Protein AF-A0A1H1N0U1-F1 (afdb_monomer_lite)

pLDDT: mean 92.0, std 4.51, range [65.19, 98.0]

Foldseek 3Di:
DDLVLLVVLLVVDDQDDDPLLVLLVVLLVVLVVLVVVLVVVLVVLVVVLVVVLVVLVVVLVVLLVQLVVQLVVQLVVCPPDPCSNVRSCVRSCNVVSVVVSVVVNVVSVVVSQVVNQVVLLVSLLVLLVSLLVSLLVSLQSLCVVVVFPDHLVNPPDPDSLVSSLCSCCPGSVFDCPVLVVLSVVSVVSVVQNCCVVPVVQADDDPVVVVVCVVPVQWDADPVGSHIGRRDPVVSVVVSVSSLVNQLVVVVRVCVSVVNVLVQSLCQSLCCSLPVDKDWPDWDWDDDDQWIKIWTWIAHPRPGIWIKIKTKHFDPAAAEEEAEPDPDPSVVNSRVSCVVVVVSSCVSCVSNVSVPGRIYIYMYID

Sequence (365 aa):
MTLFGTSFYYISNNREINPFEKKIEELLVRLDLYKKQFNLTSNSYLKEWKNEKIELDKNIKDQKVKAEKLYKEVYESVKGEEYAESLALNNSGLEEIDYHEYERKEEIDGKYKDFLDFYAKSILTSLYSLNENKLNEICEVGSDIFGKKIKPHHFNERDYLKSSFTYLELVLEISTHNLDPYFNKLKEIQFLRNKIVHENSKFQDEKIKEIVSQNPSLQLENSTGYLKIIKSKFINDVFDLISDFYEELIWTLDKKQNYKIIKNGLKYWFGVLDREIDIEKLDCEEIKKGKRIDFEINSKKVGSFKGKLTIKKASKATNSIINQREEQAFKNFVEDQKSHFYQLLEAYAIFNLKKENRDFELMIY

Secondary structure (DSSP, 8-state):
--HHHHHHHHHH------HHHHHHHHHHHHHHHHHHHHHHHHHHHHHHHHHHHHHHHHHHHHHHHHHHHHHHHHHHHSTTSTTHHHHHHHHHTHHHHHHHHHHHHHHHHHHHHHHHHHHHHHHHHHHHHHHHHHHHHHHHHHHHHTT-SS-GGG---S-HHHHHHHHHHHTS----TTTHHHHHHHHHHHHHHHHHHHSTTB--SHHHHHHHHH-TTEEE-TTT-BEEE--THHHHHHHHHHHHHHHHHHHHHHHHTTSHHHHHHHHHHHTTT-SSEEEEEEEEEEETTEEEEEEEEEETTT--EEEEEEEEE-SS--EEEEE---SHHHHHHHHHHTTSHHHHHHHTGGG-TT---EEEEEEE-

Structure (mmCIF, N/CA/C/O backbone):
data_AF-A0A1H1N0U1-F1
#
_entry.id   AF-A0A1H1N0U1-F1
#
loop_
_atom_site.group_PDB
_atom_site.id
_atom_site.type_symbol
_atom_site.label_atom_id
_atom_site.label_alt_id
_atom_site.label_comp_id
_atom_site.label_asym_id
_atom_site.label_entity_id
_atom_site.label_seq_id
_atom_site.pdbx_PDB_ins_code
_atom_site.Cartn_x
_atom_site.Cartn_y
_atom_site.Cartn_z
_atom_site.occupancy
_atom_site.B_iso_or_equiv
_atom_site.auth_seq_id
_atom_site.auth_comp_id
_atom_site.auth_asym_id
_atom_site.auth_atom_id
_atom_site.pdbx_PDB_model_num
ATOM 1 N N . MET A 1 1 ? -4.630 -19.262 37.483 1.00 67.62 1 MET A N 1
ATOM 2 C CA . MET A 1 1 ? -4.875 -19.467 36.040 1.00 67.62 1 MET A CA 1
ATOM 3 C C . MET A 1 1 ? -3.715 -20.296 35.529 1.00 67.62 1 MET A C 1
ATOM 5 O O . MET A 1 1 ? -2.622 -20.088 36.035 1.00 67.62 1 MET A O 1
ATOM 9 N N . THR A 1 2 ? -3.951 -21.299 34.688 1.00 77.25 2 THR A N 1
ATOM 10 C CA . THR A 1 2 ? -2.873 -22.129 34.130 1.00 77.25 2 THR A CA 1
ATOM 11 C C . THR A 1 2 ? -2.649 -21.740 32.674 1.00 77.25 2 THR A C 1
ATOM 13 O O . THR A 1 2 ? -3.614 -21.397 31.989 1.00 77.25 2 THR A O 1
ATOM 16 N N . LEU A 1 3 ? -1.417 -21.891 32.181 1.00 76.88 3 LEU A N 1
ATOM 17 C CA . LEU A 1 3 ? -1.063 -21.667 30.775 1.00 76.88 3 LEU A CA 1
ATOM 18 C C . LEU A 1 3 ? -2.018 -22.391 29.805 1.00 76.88 3 LEU A C 1
ATOM 20 O O . LEU A 1 3 ? -2.432 -21.828 28.792 1.00 76.88 3 LEU A O 1
ATOM 24 N N . PHE A 1 4 ? -2.422 -23.621 30.148 1.00 81.94 4 PHE A N 1
ATOM 25 C CA . PHE A 1 4 ? -3.413 -24.395 29.394 1.00 81.94 4 PHE A CA 1
ATOM 26 C C . PHE A 1 4 ? -4.790 -23.719 29.368 1.00 81.94 4 PHE A C 1
ATOM 28 O O . PHE A 1 4 ? -5.413 -23.646 28.314 1.00 81.94 4 PHE A O 1
ATOM 35 N N . GLY A 1 5 ? -5.256 -23.187 30.502 1.00 84.00 5 GLY A N 1
ATOM 36 C CA . GLY A 1 5 ? -6.521 -22.455 30.577 1.00 84.00 5 GLY A CA 1
ATOM 37 C C . GLY A 1 5 ? -6.515 -21.189 29.718 1.00 84.00 5 GLY A C 1
ATOM 38 O O . GLY A 1 5 ? -7.488 -20.931 29.012 1.00 84.00 5 GLY A O 1
ATOM 39 N N . THR A 1 6 ? -5.405 -20.450 29.719 1.00 83.25 6 THR A N 1
ATOM 40 C CA . THR A 1 6 ? -5.216 -19.258 28.877 1.00 83.25 6 THR A CA 1
ATOM 41 C C . THR A 1 6 ? -5.184 -19.618 27.390 1.00 83.25 6 THR A C 1
ATOM 43 O O . THR A 1 6 ? -5.891 -19.006 26.591 1.00 83.25 6 THR A O 1
ATOM 46 N N . SER A 1 7 ? -4.454 -20.677 27.026 1.00 83.62 7 SER A N 1
ATOM 47 C CA . SER A 1 7 ? -4.410 -21.191 25.649 1.00 83.62 7 SER A CA 1
ATOM 48 C C . SER A 1 7 ? -5.801 -21.620 25.169 1.00 83.62 7 SER A C 1
ATOM 50 O O . SER A 1 7 ? -6.258 -21.220 24.100 1.00 83.62 7 SER A O 1
ATOM 52 N N . PHE A 1 8 ? -6.510 -22.405 25.985 1.00 87.06 8 PHE A N 1
ATOM 53 C CA . PHE A 1 8 ? -7.846 -22.900 25.664 1.00 87.06 8 PHE A CA 1
ATOM 54 C C . PHE A 1 8 ? -8.865 -21.765 25.527 1.00 87.06 8 PHE A C 1
ATOM 56 O O . PHE A 1 8 ? -9.738 -21.835 24.662 1.00 87.06 8 PHE A O 1
ATOM 63 N N . TYR A 1 9 ? -8.746 -20.709 26.340 1.00 90.12 9 TYR A N 1
ATOM 64 C CA . TYR A 1 9 ? -9.588 -19.523 26.225 1.00 90.12 9 TYR A CA 1
ATOM 65 C C . TYR A 1 9 ? -9.450 -18.870 24.844 1.00 90.12 9 TYR A C 1
ATOM 67 O O . TYR A 1 9 ? -10.465 -18.704 24.172 1.00 90.12 9 TYR A O 1
ATOM 75 N N . TYR A 1 10 ? -8.231 -18.573 24.387 1.00 87.38 10 TYR A N 1
ATOM 76 C CA . TYR A 1 10 ? -8.025 -17.926 23.085 1.00 87.38 10 TYR A CA 1
ATOM 77 C C . TYR A 1 10 ? -8.350 -18.827 21.887 1.00 87.38 10 TYR A C 1
ATOM 79 O O . TYR A 1 10 ? -8.700 -18.326 20.829 1.00 87.38 10 TYR A O 1
ATOM 87 N N . ILE A 1 11 ? -8.282 -20.153 22.042 1.00 86.06 11 ILE A N 1
ATOM 88 C CA . ILE A 1 11 ? -8.729 -21.095 21.002 1.00 86.06 11 ILE A CA 1
ATOM 89 C C . ILE A 1 11 ? -10.261 -21.156 20.929 1.00 86.06 11 ILE A C 1
ATOM 91 O O . ILE A 1 11 ? -10.835 -21.279 19.850 1.00 86.06 11 ILE A O 1
ATOM 95 N N . SER A 1 12 ? -10.932 -21.109 22.081 1.00 87.81 12 SER A N 1
ATOM 96 C CA . SER A 1 12 ? -12.381 -21.338 22.172 1.00 87.81 12 SER A CA 1
ATOM 97 C C . SER A 1 12 ? -13.216 -20.071 22.008 1.00 87.81 12 SER A C 1
ATOM 99 O O . SER A 1 12 ? -14.436 -20.161 21.883 1.00 87.81 12 SER A O 1
ATOM 101 N N . ASN A 1 13 ? -12.593 -18.895 22.061 1.00 87.31 13 ASN A N 1
ATOM 102 C CA . ASN A 1 13 ? -13.270 -17.609 21.963 1.00 87.31 13 ASN A CA 1
ATOM 103 C C . ASN A 1 13 ? -12.708 -16.835 20.778 1.00 87.31 13 ASN A C 1
ATOM 105 O O . ASN A 1 13 ? -11.504 -16.821 20.560 1.00 87.31 13 ASN A O 1
ATOM 109 N N . ASN A 1 14 ? -13.586 -16.153 20.050 1.00 86.56 14 ASN A N 1
ATOM 110 C CA . ASN A 1 14 ? -13.196 -15.268 18.961 1.00 86.56 14 ASN A CA 1
ATOM 111 C C . ASN A 1 14 ? -13.455 -13.821 19.366 1.00 86.56 14 ASN A C 1
ATOM 113 O O . ASN A 1 14 ? -14.479 -13.511 19.979 1.00 86.56 14 ASN A O 1
ATOM 117 N N . ARG A 1 15 ? -12.539 -12.928 18.986 1.00 90.12 15 ARG A N 1
ATOM 118 C CA . ARG A 1 15 ? -12.745 -11.482 19.088 1.00 90.12 15 ARG A CA 1
ATOM 119 C C . ARG A 1 15 ? -13.949 -11.075 18.234 1.00 90.12 15 ARG A C 1
ATOM 121 O O . ARG A 1 15 ? -14.073 -11.510 17.091 1.00 90.12 15 ARG A O 1
ATOM 128 N N . GLU A 1 16 ? -14.810 -10.211 18.764 1.00 91.88 16 GLU A N 1
ATOM 129 C CA . GLU A 1 16 ? -15.878 -9.591 17.976 1.00 91.88 16 GLU A CA 1
ATOM 130 C C . GLU A 1 16 ? -15.260 -8.636 16.943 1.00 91.88 16 GLU A C 1
ATOM 132 O O . GLU A 1 16 ? -14.723 -7.587 17.302 1.00 91.88 16 GLU A O 1
ATOM 137 N N . ILE A 1 17 ? -15.330 -9.005 15.662 1.00 92.94 17 ILE A N 1
ATOM 138 C CA . ILE A 1 17 ? -14.777 -8.212 14.557 1.00 92.94 17 ILE A CA 1
ATOM 139 C C . ILE A 1 17 ? -15.780 -7.127 14.156 1.00 92.94 17 ILE A C 1
ATOM 141 O O . ILE A 1 17 ? -16.921 -7.422 13.791 1.00 92.94 17 ILE A O 1
ATOM 145 N N . ASN A 1 18 ? -15.354 -5.864 14.186 1.00 95.44 18 ASN A N 1
ATOM 146 C CA . ASN A 1 18 ? -16.167 -4.744 13.723 1.00 95.44 18 ASN A CA 1
ATOM 147 C C . ASN A 1 18 ? -16.319 -4.779 12.185 1.00 95.44 18 ASN A C 1
ATOM 149 O O . ASN A 1 18 ? -15.367 -5.114 11.475 1.00 95.44 18 ASN A O 1
ATOM 153 N N . PRO A 1 19 ? -17.481 -4.394 11.624 1.00 95.88 19 PRO A N 1
ATOM 154 C CA . PRO A 1 19 ? -17.669 -4.385 10.173 1.00 95.88 19 PRO A CA 1
ATOM 155 C C . PRO A 1 19 ? -16.638 -3.548 9.395 1.00 95.88 19 PRO A C 1
ATOM 157 O O . PRO A 1 19 ? -16.281 -3.931 8.280 1.00 95.88 19 PRO A O 1
ATOM 160 N N . PHE A 1 20 ? -16.122 -2.449 9.965 1.00 95.94 20 PHE A N 1
ATOM 161 C CA . PHE A 1 20 ? -15.039 -1.679 9.341 1.00 95.94 20 PHE A CA 1
ATOM 162 C C . PHE A 1 20 ? -13.734 -2.471 9.271 1.00 95.94 20 PHE A C 1
ATOM 164 O O . PHE A 1 20 ? -13.080 -2.468 8.228 1.00 95.94 20 PHE A O 1
ATOM 171 N N . GLU A 1 21 ? -13.383 -3.188 10.344 1.00 94.06 21 GLU A N 1
ATOM 172 C CA . GLU A 1 21 ? -12.185 -4.033 10.377 1.00 94.06 21 GLU A CA 1
ATOM 173 C C . GLU A 1 21 ? -12.239 -5.068 9.267 1.00 94.06 21 GLU A C 1
ATOM 175 O O . GLU A 1 21 ? -11.305 -5.156 8.482 1.00 94.06 21 GLU A O 1
ATOM 180 N N . LYS A 1 22 ? -13.376 -5.756 9.112 1.00 94.25 22 LYS A N 1
ATOM 181 C CA . LYS A 1 22 ? -13.559 -6.742 8.043 1.00 94.25 22 LYS A CA 1
ATOM 182 C C . LYS A 1 22 ? -13.286 -6.149 6.656 1.00 94.25 22 LYS A C 1
ATOM 184 O O . LYS A 1 22 ? -12.626 -6.773 5.828 1.00 94.25 22 LYS A O 1
ATOM 189 N N . LYS A 1 23 ? -13.775 -4.934 6.383 1.00 95.56 23 LYS A N 1
ATOM 190 C CA . LYS A 1 23 ? -13.543 -4.266 5.092 1.00 95.56 23 LYS A CA 1
ATOM 191 C C . LYS A 1 23 ? -12.082 -3.899 4.875 1.00 95.56 23 LYS A C 1
ATOM 193 O O . LYS A 1 23 ? -11.577 -4.080 3.765 1.00 95.56 23 LYS A O 1
ATOM 198 N N . ILE A 1 24 ? -11.402 -3.432 5.912 1.00 94.81 24 ILE A N 1
ATOM 199 C CA . ILE A 1 24 ? -9.979 -3.104 5.834 1.00 94.81 24 ILE A CA 1
ATOM 200 C C . ILE A 1 24 ? -9.132 -4.382 5.741 1.00 94.81 24 ILE A C 1
ATOM 202 O O . ILE A 1 24 ? -8.210 -4.431 4.938 1.00 94.81 24 ILE A O 1
ATOM 206 N N . GLU A 1 25 ? -9.476 -5.464 6.433 1.00 92.81 25 GLU A N 1
ATOM 207 C CA . GLU A 1 25 ? -8.816 -6.769 6.288 1.00 92.81 25 GLU A CA 1
ATOM 208 C C . GLU A 1 25 ? -8.921 -7.304 4.851 1.00 92.81 25 GLU A C 1
ATOM 210 O O . GLU A 1 25 ? -7.913 -7.689 4.254 1.00 92.81 25 GLU A O 1
ATOM 215 N N . GLU A 1 26 ? -10.114 -7.255 4.245 1.00 94.81 26 GLU A N 1
ATOM 216 C CA . GLU A 1 26 ? -10.316 -7.614 2.834 1.00 94.81 26 GLU A CA 1
ATOM 217 C C . GLU A 1 26 ? -9.423 -6.784 1.893 1.00 94.81 26 GLU A C 1
ATOM 219 O O . GLU A 1 26 ? -8.899 -7.302 0.902 1.00 94.81 26 GLU A O 1
ATOM 224 N N . LEU A 1 27 ? -9.251 -5.492 2.188 1.00 95.06 27 LEU A N 1
ATOM 225 C CA . LEU A 1 27 ? -8.357 -4.615 1.438 1.00 95.06 27 LEU A CA 1
ATOM 226 C C . LEU A 1 27 ? -6.900 -5.035 1.583 1.00 95.06 27 LEU A C 1
ATOM 228 O O . LEU A 1 27 ? -6.206 -5.133 0.577 1.00 95.06 27 LEU A O 1
ATOM 232 N N . LEU A 1 28 ? -6.442 -5.284 2.809 1.00 92.25 28 LEU A N 1
ATOM 233 C CA . LEU A 1 28 ? -5.056 -5.653 3.091 1.00 92.25 28 LEU A CA 1
ATOM 234 C C . LEU A 1 28 ? -4.658 -6.935 2.383 1.00 92.25 28 LEU A C 1
ATOM 236 O O . LEU A 1 28 ? -3.576 -6.999 1.808 1.00 92.25 28 LEU A O 1
ATOM 240 N N . VAL A 1 29 ? -5.543 -7.934 2.377 1.00 93.81 29 VAL A N 1
ATOM 241 C CA . VAL A 1 29 ? -5.316 -9.179 1.636 1.00 93.81 29 VAL A CA 1
ATOM 242 C C . VAL A 1 29 ? -5.110 -8.875 0.152 1.00 93.81 29 VAL A C 1
ATOM 244 O O . VAL A 1 29 ? -4.151 -9.353 -0.450 1.00 93.81 29 VAL A O 1
ATOM 247 N N . ARG A 1 30 ? -5.962 -8.034 -0.445 1.00 96.12 30 ARG A N 1
ATOM 248 C CA . ARG A 1 30 ? -5.826 -7.649 -1.858 1.00 96.12 30 ARG A CA 1
ATOM 249 C C . ARG A 1 30 ? -4.562 -6.827 -2.115 1.00 96.12 30 ARG A C 1
ATOM 251 O O . ARG A 1 30 ? -3.872 -7.095 -3.094 1.00 96.12 30 ARG A O 1
ATOM 258 N N . LEU A 1 31 ? -4.233 -5.865 -1.254 1.00 95.31 31 LEU A N 1
ATOM 259 C CA . LEU A 1 31 ? -3.015 -5.058 -1.368 1.00 95.31 31 LEU A CA 1
ATOM 260 C C . LEU A 1 31 ? -1.755 -5.921 -1.264 1.00 95.31 31 LEU A C 1
ATOM 262 O O . LEU A 1 31 ? -0.850 -5.752 -2.075 1.00 95.31 31 LEU A O 1
ATOM 266 N N . ASP A 1 32 ? -1.705 -6.869 -0.327 1.00 94.12 32 ASP A N 1
ATOM 267 C CA . ASP A 1 32 ? -0.587 -7.806 -0.180 1.00 94.12 32 ASP A CA 1
ATOM 268 C C . ASP A 1 32 ? -0.428 -8.690 -1.423 1.00 94.12 32 ASP A C 1
ATOM 270 O O . ASP A 1 32 ? 0.687 -8.860 -1.917 1.00 94.12 32 ASP A O 1
ATOM 274 N N . LEU A 1 33 ? -1.534 -9.187 -1.986 1.00 96.12 33 LEU A N 1
ATOM 275 C CA . LEU A 1 33 ? -1.515 -9.949 -3.237 1.00 96.12 33 LEU A CA 1
ATOM 276 C C . LEU A 1 33 ? -0.966 -9.116 -4.402 1.00 96.12 33 LEU A C 1
ATOM 278 O O . LEU A 1 33 ? -0.038 -9.564 -5.078 1.00 96.12 33 LEU A O 1
ATOM 282 N N . TYR A 1 34 ? -1.469 -7.894 -4.600 1.00 97.19 34 TYR A N 1
ATOM 283 C CA . TYR A 1 34 ? -0.957 -6.992 -5.634 1.00 97.19 34 TYR A CA 1
ATOM 284 C C . TYR A 1 34 ? 0.522 -6.647 -5.407 1.00 97.19 34 TYR A C 1
ATOM 286 O O . TYR A 1 34 ? 1.301 -6.651 -6.360 1.00 97.19 34 TYR A O 1
ATOM 294 N N . LYS A 1 35 ? 0.942 -6.393 -4.160 1.00 96.31 35 LYS A N 1
ATOM 295 C CA . LYS A 1 35 ? 2.335 -6.058 -3.815 1.00 96.31 35 LYS A CA 1
ATOM 296 C C . LYS A 1 35 ? 3.265 -7.238 -4.082 1.00 96.31 35 LYS A C 1
ATOM 298 O O . LYS A 1 35 ? 4.328 -7.064 -4.678 1.00 96.31 35 LYS A O 1
ATOM 303 N N . LYS A 1 36 ? 2.860 -8.455 -3.706 1.00 96.00 36 LYS A N 1
ATOM 304 C CA . LYS A 1 36 ? 3.591 -9.693 -4.017 1.00 96.00 36 LYS A CA 1
ATOM 305 C C . LYS A 1 36 ? 3.695 -9.919 -5.519 1.00 96.00 36 LYS A C 1
ATOM 307 O O . LYS A 1 36 ? 4.797 -10.154 -6.005 1.00 96.00 36 LYS A O 1
ATOM 312 N N . GLN A 1 37 ? 2.588 -9.805 -6.251 1.00 96.69 37 GLN A N 1
ATOM 313 C CA . GLN A 1 37 ? 2.574 -9.960 -7.705 1.00 96.69 37 GLN A CA 1
ATOM 314 C C . GLN A 1 37 ? 3.507 -8.948 -8.381 1.00 96.69 37 GLN A C 1
ATOM 316 O O . GLN A 1 37 ? 4.336 -9.339 -9.204 1.00 96.69 37 GLN A O 1
ATOM 321 N N . PHE A 1 38 ? 3.417 -7.674 -7.992 1.00 97.06 38 PHE A N 1
ATOM 322 C CA . PHE A 1 38 ? 4.259 -6.607 -8.523 1.00 97.06 38 PHE A CA 1
ATOM 323 C C . PHE A 1 38 ? 5.745 -6.880 -8.284 1.00 97.06 38 PHE A C 1
ATOM 325 O O . PHE A 1 38 ? 6.545 -6.800 -9.217 1.00 97.06 38 PHE A O 1
ATOM 332 N N . ASN A 1 39 ? 6.112 -7.254 -7.056 1.00 94.94 39 ASN A N 1
ATOM 333 C CA . ASN A 1 39 ? 7.499 -7.521 -6.691 1.00 94.94 39 ASN A CA 1
ATOM 334 C C . ASN A 1 39 ? 8.052 -8.772 -7.381 1.00 94.94 39 ASN A C 1
ATOM 336 O O . ASN A 1 39 ? 9.160 -8.729 -7.907 1.00 94.94 39 ASN A O 1
ATOM 340 N N . LEU A 1 40 ? 7.296 -9.873 -7.416 1.00 95.75 40 LEU A N 1
ATOM 341 C CA . LEU A 1 40 ? 7.722 -11.106 -8.084 1.00 95.75 40 LEU A CA 1
ATOM 342 C C . LEU A 1 40 ? 7.927 -10.886 -9.583 1.00 95.75 40 LEU A C 1
ATOM 344 O O . LEU A 1 40 ? 8.975 -11.249 -10.113 1.00 95.75 40 LEU A O 1
ATOM 348 N N . THR A 1 41 ? 6.964 -10.236 -10.237 1.00 95.75 41 THR A N 1
ATOM 349 C CA . THR A 1 41 ? 7.040 -9.935 -11.670 1.00 95.75 41 THR A CA 1
ATOM 350 C C . THR A 1 41 ? 8.219 -9.007 -11.947 1.00 95.75 41 THR A C 1
ATOM 352 O O . THR A 1 41 ? 9.095 -9.355 -12.731 1.00 95.75 41 THR A O 1
ATOM 355 N N . SER A 1 42 ? 8.325 -7.883 -11.230 1.00 92.12 42 SER A N 1
ATOM 356 C CA . SER A 1 42 ? 9.434 -6.934 -11.406 1.00 92.12 42 SER A CA 1
ATOM 357 C C . SER A 1 42 ? 10.798 -7.598 -11.196 1.00 92.12 42 SER A C 1
ATOM 359 O O . SER A 1 42 ? 11.716 -7.380 -11.980 1.00 92.12 42 SER A O 1
ATOM 361 N N . ASN A 1 43 ? 10.938 -8.451 -10.178 1.00 92.69 43 ASN A N 1
ATOM 362 C CA . ASN A 1 43 ? 12.186 -9.168 -9.915 1.00 92.69 43 ASN A CA 1
ATOM 363 C C . ASN A 1 43 ? 12.522 -10.188 -11.010 1.00 92.69 43 ASN A C 1
ATOM 365 O O . ASN A 1 43 ? 13.693 -10.316 -11.365 1.00 92.69 43 ASN A O 1
ATOM 369 N N . SER A 1 44 ? 11.520 -10.891 -11.549 1.00 94.19 44 SER A N 1
ATOM 370 C CA . SER A 1 44 ? 11.708 -11.807 -12.681 1.00 94.19 44 SER A CA 1
ATOM 371 C C . SER A 1 44 ? 12.231 -11.054 -13.900 1.00 94.19 44 SER A C 1
ATOM 373 O O . SER A 1 44 ? 13.276 -11.410 -14.437 1.00 94.19 44 SER A O 1
ATOM 375 N N . TYR A 1 45 ? 11.590 -9.938 -14.253 1.00 92.44 45 TYR A N 1
ATOM 376 C CA . TYR A 1 45 ? 12.005 -9.109 -15.384 1.00 92.44 45 TYR A CA 1
ATOM 377 C C . TYR A 1 45 ? 13.391 -8.487 -15.190 1.00 92.44 45 TYR A C 1
ATOM 379 O O . TYR A 1 45 ? 14.196 -8.475 -16.115 1.00 92.44 45 TYR A O 1
ATOM 387 N N . LEU A 1 46 ? 13.729 -8.025 -13.981 1.00 91.38 46 LEU A N 1
ATOM 388 C CA . LEU A 1 46 ? 15.079 -7.531 -13.686 1.00 91.38 46 LEU A CA 1
ATOM 389 C C . LEU A 1 46 ? 16.145 -8.628 -13.811 1.00 91.38 46 LEU A C 1
ATOM 391 O O . LEU A 1 46 ? 17.289 -8.336 -14.162 1.00 91.38 46 LEU A O 1
ATOM 395 N N . LYS A 1 47 ? 15.800 -9.879 -13.490 1.00 95.00 47 LYS A N 1
ATOM 396 C CA . LYS A 1 47 ? 16.697 -11.026 -13.657 1.00 95.00 47 LYS A CA 1
ATOM 397 C C . LYS A 1 47 ? 16.889 -11.356 -15.136 1.00 95.00 47 LYS A C 1
ATOM 399 O O . LYS A 1 47 ? 18.028 -11.534 -15.554 1.00 95.00 47 LYS A O 1
ATOM 404 N N . GLU A 1 48 ? 15.810 -11.392 -15.912 1.00 95.50 48 GLU A N 1
ATOM 405 C CA . GLU A 1 48 ? 15.858 -11.599 -17.365 1.00 95.50 48 GLU A CA 1
ATOM 406 C C . GLU A 1 48 ? 16.676 -10.509 -18.060 1.00 95.50 48 GLU A C 1
ATOM 408 O O . GLU A 1 48 ? 17.590 -10.833 -18.811 1.00 95.50 48 GLU A O 1
ATOM 413 N N . TRP A 1 49 ? 16.473 -9.238 -17.696 1.00 95.50 49 TRP A N 1
ATOM 414 C CA . TRP A 1 49 ? 17.253 -8.117 -18.226 1.00 95.50 49 TRP A CA 1
ATOM 415 C C . TRP A 1 49 ? 18.757 -8.289 -18.010 1.00 95.50 49 TRP A C 1
ATOM 417 O O . TRP A 1 49 ? 19.558 -8.119 -18.930 1.00 95.50 49 TRP A O 1
ATOM 427 N N . LYS A 1 50 ? 19.159 -8.656 -16.787 1.00 95.62 50 LYS A N 1
ATOM 428 C CA . LYS A 1 50 ? 20.569 -8.907 -16.464 1.00 95.62 50 LYS A CA 1
ATOM 429 C C . LYS A 1 50 ? 21.127 -10.088 -17.250 1.00 95.62 50 LYS A C 1
ATOM 431 O O . LYS A 1 50 ? 22.256 -10.006 -17.722 1.00 95.62 50 LYS A O 1
ATOM 436 N N . ASN A 1 51 ? 20.356 -11.162 -17.387 1.00 96.75 51 ASN A N 1
ATOM 437 C CA . ASN A 1 51 ? 20.782 -12.345 -18.125 1.00 96.75 51 ASN A CA 1
ATOM 438 C C . ASN A 1 51 ? 20.956 -12.045 -19.619 1.00 96.75 51 ASN A C 1
ATOM 440 O O . ASN A 1 51 ? 21.999 -12.379 -20.167 1.00 96.75 51 ASN A O 1
ATOM 444 N N . GLU A 1 52 ? 20.001 -11.355 -20.246 1.00 96.56 52 GLU A N 1
ATOM 445 C CA . GLU A 1 52 ? 20.057 -10.989 -21.669 1.00 96.56 52 GLU A CA 1
ATOM 446 C C . GLU A 1 52 ? 21.266 -10.082 -21.960 1.00 96.56 52 GLU A C 1
ATOM 448 O O . GLU A 1 52 ? 21.970 -10.277 -22.948 1.00 96.56 52 GLU A O 1
ATOM 453 N N . LYS A 1 53 ? 21.597 -9.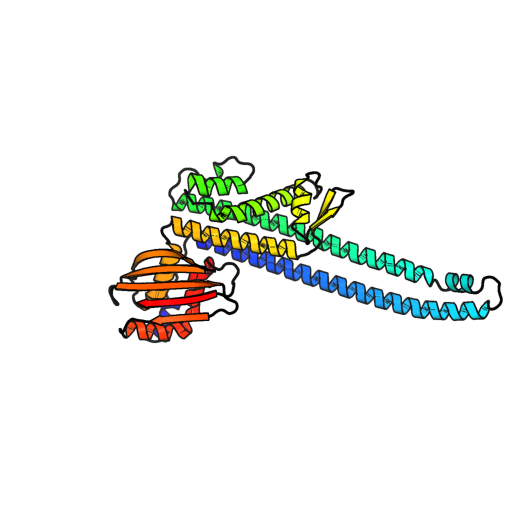161 -21.040 1.00 94.69 53 LYS A N 1
ATOM 454 C CA . LYS A 1 53 ? 22.835 -8.367 -21.113 1.00 94.69 53 LYS A CA 1
ATOM 455 C C . LYS A 1 53 ? 24.101 -9.215 -21.025 1.00 94.69 53 LYS A C 1
ATOM 457 O O . LYS A 1 53 ? 25.007 -9.033 -21.829 1.00 94.69 53 LYS A O 1
ATOM 462 N N . ILE A 1 54 ? 24.164 -10.139 -20.065 1.00 96.31 54 ILE A N 1
ATOM 463 C CA . ILE A 1 54 ? 25.317 -11.037 -19.896 1.00 96.31 54 ILE A CA 1
ATOM 464 C C . ILE A 1 54 ? 25.505 -11.915 -21.140 1.00 96.31 54 ILE A C 1
ATOM 466 O O . ILE A 1 54 ? 26.634 -12.126 -21.584 1.00 96.31 54 ILE A O 1
ATOM 470 N N . GLU A 1 55 ? 24.413 -12.425 -21.710 1.00 96.56 55 GLU A N 1
ATOM 471 C CA . GLU A 1 55 ? 24.442 -13.212 -22.943 1.00 96.56 55 GLU A CA 1
ATOM 472 C C . GLU A 1 55 ? 24.904 -12.375 -24.139 1.00 96.56 55 GLU A C 1
ATOM 474 O O . GLU A 1 55 ? 25.747 -12.842 -24.908 1.00 96.56 55 GLU A O 1
ATOM 479 N N . LEU A 1 56 ? 24.429 -11.131 -24.268 1.00 95.62 56 LEU A N 1
ATOM 480 C CA . LEU A 1 56 ? 24.903 -10.206 -25.296 1.00 95.62 56 LEU A CA 1
ATOM 481 C C . LEU A 1 56 ? 26.403 -9.933 -25.151 1.00 95.62 56 LEU A C 1
ATOM 483 O O . LEU A 1 56 ? 27.136 -10.105 -26.120 1.00 95.62 56 LEU A O 1
ATOM 487 N N . ASP A 1 57 ? 26.873 -9.571 -23.955 1.00 94.94 57 ASP A N 1
ATOM 488 C CA . ASP A 1 57 ? 28.290 -9.282 -23.703 1.00 94.94 57 ASP A CA 1
ATOM 489 C C . ASP A 1 57 ? 29.175 -10.498 -24.025 1.00 94.94 57 ASP A C 1
ATOM 491 O O . ASP A 1 57 ? 30.244 -10.361 -24.624 1.00 94.94 57 ASP A O 1
ATOM 495 N N . LYS A 1 58 ? 28.718 -11.711 -23.680 1.00 95.69 58 LYS A N 1
ATOM 496 C CA . LYS A 1 58 ? 29.409 -12.956 -24.036 1.00 95.69 58 LYS A CA 1
ATOM 497 C C . LYS A 1 58 ? 29.469 -13.150 -25.554 1.00 95.69 58 LYS A C 1
ATOM 499 O O . LYS A 1 58 ? 30.544 -13.420 -26.085 1.00 95.69 58 LYS A O 1
ATOM 504 N N . ASN A 1 59 ? 28.342 -12.985 -26.244 1.00 94.81 59 ASN A N 1
ATOM 505 C CA . ASN A 1 59 ? 28.263 -13.145 -27.695 1.00 94.81 59 ASN A CA 1
ATOM 506 C C . ASN A 1 59 ? 29.143 -12.125 -28.431 1.00 94.81 59 ASN A C 1
ATOM 508 O O . ASN A 1 59 ? 29.871 -12.502 -29.347 1.00 94.81 59 ASN A O 1
ATOM 512 N N . ILE A 1 60 ? 29.123 -10.858 -28.007 1.00 94.12 60 ILE A N 1
ATOM 513 C CA . ILE A 1 60 ? 29.963 -9.797 -28.576 1.00 94.12 60 ILE A CA 1
ATOM 514 C C . ILE A 1 60 ? 31.441 -10.100 -28.345 1.00 94.12 60 ILE A C 1
ATOM 516 O O . ILE A 1 60 ? 32.236 -10.001 -29.275 1.00 94.12 60 ILE A O 1
ATOM 520 N N . LYS A 1 61 ? 31.823 -10.540 -27.141 1.00 95.06 61 LYS A N 1
ATOM 521 C CA . LYS A 1 61 ? 33.206 -10.939 -26.856 1.00 95.06 61 LYS A CA 1
ATOM 522 C C . LYS A 1 61 ? 33.671 -12.073 -27.774 1.00 95.06 61 LYS A C 1
ATOM 524 O O . LYS A 1 61 ? 34.758 -11.987 -28.342 1.00 95.06 61 LYS A O 1
ATOM 529 N N . ASP A 1 62 ? 32.853 -13.109 -27.948 1.00 94.75 62 ASP A N 1
ATOM 530 C CA . ASP A 1 62 ? 33.175 -14.239 -28.826 1.00 94.75 62 ASP A CA 1
ATOM 531 C C . ASP A 1 62 ? 33.276 -13.809 -30.304 1.00 94.75 62 ASP A C 1
ATOM 533 O O . ASP A 1 62 ? 34.119 -14.324 -31.044 1.00 94.75 62 ASP A O 1
ATOM 537 N N . GLN A 1 63 ? 32.451 -12.850 -30.741 1.00 94.00 63 GLN A N 1
ATOM 538 C CA . GLN A 1 63 ? 32.526 -12.251 -32.078 1.00 94.00 63 GLN A CA 1
ATOM 539 C C . GLN A 1 63 ? 33.793 -11.409 -32.260 1.00 94.00 63 GLN A C 1
ATOM 541 O O . GLN A 1 63 ? 34.499 -11.610 -33.247 1.00 94.00 63 GLN A O 1
ATOM 546 N N . LYS A 1 64 ? 34.135 -10.549 -31.292 1.00 94.25 64 LYS A N 1
ATOM 547 C CA . LYS A 1 64 ? 35.355 -9.725 -31.314 1.00 94.25 64 LYS A CA 1
ATOM 548 C C . LYS A 1 64 ? 36.611 -10.580 -31.419 1.00 94.25 64 LYS A C 1
ATOM 550 O O . LYS A 1 64 ? 37.439 -10.320 -32.279 1.00 94.25 64 LYS A O 1
ATOM 555 N N . VAL A 1 65 ? 36.716 -11.668 -30.652 1.00 95.31 65 VAL A N 1
ATOM 556 C CA . VAL A 1 65 ? 37.866 -12.592 -30.742 1.00 95.31 65 VAL A CA 1
ATOM 557 C C . VAL A 1 65 ? 38.020 -13.182 -32.151 1.00 95.31 65 VAL A C 1
ATOM 559 O O . VAL A 1 65 ? 39.137 -13.306 -32.657 1.00 95.31 65 VAL A O 1
ATOM 562 N N . LYS A 1 66 ? 36.912 -13.552 -32.808 1.00 94.56 66 LYS A N 1
ATOM 563 C CA . LYS A 1 66 ? 36.940 -14.070 -34.187 1.00 94.56 66 LYS A CA 1
ATOM 564 C C . LYS A 1 66 ? 37.312 -12.980 -35.194 1.00 94.56 66 LYS A C 1
ATOM 566 O O . LYS A 1 66 ? 38.137 -13.235 -36.068 1.00 94.56 66 LYS A O 1
ATOM 571 N N . ALA A 1 67 ? 36.740 -11.788 -35.048 1.00 94.00 67 ALA A N 1
ATOM 572 C CA . ALA A 1 67 ? 36.994 -10.647 -35.919 1.00 94.00 67 ALA A CA 1
ATOM 573 C C . ALA A 1 67 ? 38.440 -10.141 -35.794 1.00 94.00 67 ALA A C 1
ATOM 575 O O . ALA A 1 67 ? 39.099 -9.935 -36.803 1.00 94.00 67 ALA A O 1
ATOM 576 N N . GLU A 1 68 ? 38.997 -10.061 -34.584 1.00 94.62 68 GLU A N 1
ATOM 577 C CA . GLU A 1 68 ? 40.408 -9.723 -34.342 1.00 94.62 68 GLU A CA 1
ATOM 578 C C . GLU A 1 68 ? 41.374 -10.725 -34.978 1.00 94.62 68 GLU A C 1
ATOM 580 O O . GLU A 1 68 ? 42.442 -10.347 -35.466 1.00 94.62 68 GLU A O 1
ATOM 585 N N . LYS A 1 69 ? 41.023 -12.016 -34.967 1.00 95.06 69 LYS A N 1
ATOM 586 C CA . LYS A 1 69 ? 41.818 -13.036 -35.653 1.00 95.06 69 LYS A CA 1
ATOM 587 C C . LYS A 1 69 ? 41.810 -12.794 -37.165 1.00 95.06 69 LYS A C 1
ATOM 589 O O . LYS A 1 69 ? 42.881 -12.748 -37.764 1.00 95.06 69 LYS A O 1
ATOM 594 N N . LEU A 1 70 ? 40.630 -12.583 -37.748 1.00 93.81 70 LEU A N 1
ATOM 595 C CA . LEU A 1 70 ? 40.474 -12.299 -39.176 1.00 93.81 70 LEU A CA 1
ATOM 596 C C . LEU A 1 70 ? 41.164 -10.987 -39.578 1.00 93.81 70 LEU A C 1
ATOM 598 O O . LEU A 1 70 ? 41.840 -10.938 -40.598 1.00 93.81 70 LEU A O 1
ATOM 602 N N . TYR A 1 71 ? 41.072 -9.953 -38.742 1.00 95.12 71 TYR A N 1
ATOM 603 C CA . TYR A 1 71 ? 41.771 -8.682 -38.920 1.00 95.12 71 TYR A CA 1
ATOM 604 C C . TYR A 1 71 ? 43.274 -8.892 -39.076 1.00 95.12 71 TYR A C 1
ATOM 606 O O . TYR A 1 71 ? 43.868 -8.405 -40.031 1.00 95.12 71 TYR A O 1
ATOM 614 N N . LYS A 1 72 ? 43.889 -9.655 -38.163 1.00 94.81 72 LYS A N 1
ATOM 615 C CA . LYS A 1 72 ? 45.329 -9.950 -38.214 1.00 94.81 72 LYS A CA 1
ATOM 616 C C . LYS A 1 72 ? 45.705 -10.733 -39.470 1.00 94.81 72 LYS A C 1
ATOM 618 O O . LYS A 1 72 ? 46.724 -10.429 -40.078 1.00 94.81 72 LYS A O 1
ATOM 623 N N . GLU A 1 73 ? 44.892 -11.718 -39.853 1.00 94.00 73 GLU A N 1
ATOM 624 C CA . GLU A 1 73 ? 45.106 -12.515 -41.069 1.00 94.00 73 GLU A CA 1
ATOM 625 C C . GLU A 1 73 ? 45.053 -11.644 -42.334 1.00 94.00 73 GLU A C 1
ATOM 627 O O . GLU A 1 73 ? 45.959 -11.713 -43.164 1.00 94.00 73 GLU A O 1
ATOM 632 N N . VAL A 1 74 ? 44.040 -10.780 -42.453 1.00 91.88 74 VAL A N 1
ATOM 633 C CA . VAL A 1 74 ? 43.885 -9.865 -43.593 1.00 91.88 74 VAL A CA 1
ATOM 634 C C . VAL A 1 74 ? 45.003 -8.827 -43.597 1.00 91.88 74 VAL A C 1
ATOM 636 O O . VAL A 1 74 ? 45.663 -8.661 -44.618 1.00 91.88 74 VAL A O 1
ATOM 639 N N . TYR A 1 75 ? 45.275 -8.180 -42.462 1.00 93.75 75 TYR A N 1
ATOM 640 C CA . TYR A 1 75 ? 46.292 -7.134 -42.34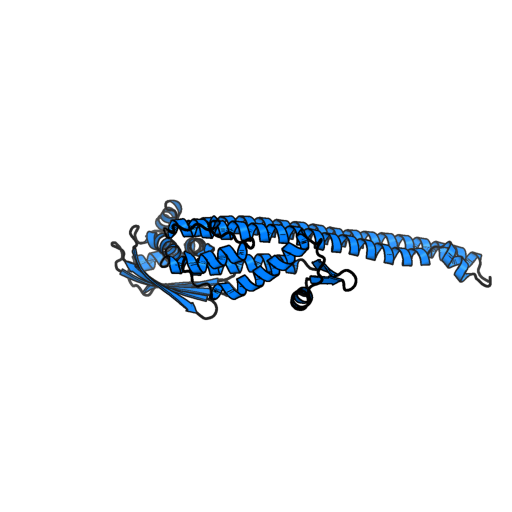6 1.00 93.75 75 TYR A CA 1
ATOM 641 C C . TYR A 1 75 ? 47.681 -7.619 -42.764 1.00 93.75 75 TYR A C 1
ATOM 643 O O . TYR A 1 75 ? 48.360 -6.941 -43.529 1.00 93.75 75 TYR A O 1
ATOM 651 N N . GLU A 1 76 ? 48.100 -8.807 -42.315 1.00 94.38 76 GLU A N 1
ATOM 652 C CA . GLU A 1 76 ? 49.392 -9.371 -42.721 1.00 94.38 76 GLU A CA 1
ATOM 653 C C . GLU A 1 76 ? 49.443 -9.700 -44.224 1.00 94.38 76 GLU A C 1
ATOM 655 O O . GLU A 1 76 ? 50.518 -9.633 -44.816 1.00 94.38 76 GLU A O 1
ATOM 660 N N . SER A 1 77 ? 48.304 -9.999 -44.861 1.00 90.56 77 SER A N 1
ATOM 661 C CA . SER A 1 77 ? 48.239 -10.287 -46.302 1.00 90.56 77 SER A CA 1
ATOM 662 C C . SER A 1 77 ? 48.332 -9.047 -47.202 1.00 90.56 77 SER A C 1
ATOM 664 O O . SER A 1 77 ? 48.838 -9.158 -48.315 1.00 90.56 77 SER A O 1
ATOM 666 N N . VAL A 1 78 ? 47.903 -7.875 -46.716 1.00 91.19 78 VAL A N 1
ATOM 667 C CA . VAL A 1 78 ? 47.933 -6.587 -47.449 1.00 91.19 78 VAL A CA 1
ATOM 668 C C . VAL A 1 78 ? 48.987 -5.618 -46.896 1.00 91.19 78 VAL A C 1
ATOM 670 O O . VAL A 1 78 ? 48.985 -4.416 -47.168 1.00 91.19 78 VAL A O 1
ATOM 673 N N . LYS A 1 79 ? 49.901 -6.130 -46.070 1.00 86.62 79 LYS A N 1
ATOM 674 C CA . LYS A 1 79 ? 50.901 -5.343 -45.348 1.00 86.62 79 LYS A CA 1
ATOM 675 C C . LYS A 1 79 ? 51.854 -4.644 -46.318 1.00 86.62 79 LYS A C 1
ATOM 677 O O . LYS A 1 79 ? 52.654 -5.291 -46.988 1.00 86.62 79 LYS A O 1
ATOM 682 N N . GLY A 1 80 ? 51.795 -3.313 -46.348 1.00 83.81 80 GLY A N 1
ATOM 683 C CA . GLY A 1 80 ? 52.575 -2.465 -47.258 1.00 83.81 80 GLY A CA 1
ATOM 684 C C . GLY A 1 80 ? 51.734 -1.719 -48.296 1.00 83.81 80 GLY A C 1
ATOM 685 O O . GLY A 1 80 ? 52.270 -0.857 -48.988 1.00 83.81 80 GLY A O 1
ATOM 686 N N . GLU A 1 81 ? 50.433 -2.004 -48.383 1.00 87.56 81 GLU A N 1
ATOM 687 C CA . GLU A 1 81 ? 49.486 -1.199 -49.158 1.00 87.56 81 GLU A CA 1
ATOM 688 C C . GLU A 1 81 ? 49.122 0.107 -48.430 1.00 87.56 81 GLU A C 1
ATOM 690 O O . GLU A 1 81 ? 49.077 0.157 -47.200 1.00 87.56 81 GLU A O 1
ATOM 695 N N . GLU A 1 82 ? 48.811 1.160 -49.197 1.00 85.12 82 GLU A N 1
ATOM 696 C CA . GLU A 1 82 ? 48.477 2.510 -48.698 1.00 85.12 82 GLU A CA 1
ATOM 697 C C . GLU A 1 82 ? 47.255 2.525 -47.751 1.00 85.12 82 GLU A C 1
ATOM 699 O O . GLU A 1 82 ? 47.131 3.424 -46.922 1.00 85.12 82 GLU A O 1
ATOM 704 N N . TYR A 1 83 ? 46.398 1.494 -47.808 1.00 89.56 83 TYR A N 1
ATOM 705 C CA . TYR A 1 83 ? 45.158 1.376 -47.024 1.00 89.56 83 TYR A CA 1
ATOM 706 C C . TYR A 1 83 ? 45.013 0.039 -46.273 1.00 89.56 83 TYR A C 1
ATOM 708 O O . TYR A 1 83 ? 43.895 -0.406 -46.002 1.00 89.56 83 TYR A O 1
ATOM 716 N N . ALA A 1 84 ? 46.128 -0.612 -45.924 1.00 86.19 84 ALA A N 1
ATOM 717 C CA . ALA A 1 84 ? 46.142 -1.936 -45.293 1.00 86.19 84 ALA A CA 1
ATOM 718 C C . ALA A 1 84 ? 45.269 -2.038 -44.020 1.00 86.19 84 ALA A C 1
ATOM 720 O O . ALA A 1 84 ? 44.534 -3.011 -43.844 1.00 86.19 84 ALA A O 1
ATOM 721 N N . GLU A 1 85 ? 45.310 -1.025 -43.146 1.00 87.56 85 GLU A N 1
ATOM 722 C CA . GLU A 1 85 ? 44.513 -0.983 -41.907 1.00 87.56 85 GLU A CA 1
ATOM 723 C C . GLU A 1 85 ? 43.010 -0.873 -42.189 1.00 87.56 85 GLU A C 1
ATOM 725 O O . GLU A 1 85 ? 42.220 -1.650 -41.654 1.00 87.56 85 GLU A O 1
ATOM 730 N N . SER A 1 86 ? 42.603 0.044 -43.073 1.00 88.69 86 SER A N 1
ATOM 731 C CA . SER A 1 86 ? 41.193 0.236 -43.434 1.00 88.69 86 SER A CA 1
ATOM 732 C C . SER A 1 86 ? 40.606 -0.991 -44.132 1.00 88.69 86 SER A C 1
ATOM 734 O O . SER A 1 86 ? 39.469 -1.374 -43.856 1.00 88.69 86 SER A O 1
ATOM 736 N N . LEU A 1 87 ? 41.386 -1.646 -44.999 1.00 87.81 87 LEU A N 1
ATOM 737 C CA . LEU A 1 87 ? 40.987 -2.900 -45.638 1.00 87.81 87 LEU A CA 1
ATOM 738 C C . LEU A 1 87 ? 40.801 -4.015 -44.605 1.00 87.81 87 LEU A C 1
ATOM 740 O O . LEU A 1 87 ? 39.798 -4.726 -44.655 1.00 87.81 87 LEU A O 1
ATOM 744 N N . ALA A 1 88 ? 41.720 -4.153 -43.648 1.00 88.44 88 ALA A N 1
ATOM 745 C CA . ALA A 1 88 ? 41.615 -5.157 -42.596 1.00 88.44 88 ALA A CA 1
ATOM 746 C C . ALA A 1 88 ? 40.432 -4.896 -41.644 1.00 88.44 88 ALA A C 1
ATOM 748 O O . ALA A 1 88 ? 39.716 -5.836 -41.290 1.00 88.44 88 ALA A O 1
ATOM 749 N N . LEU A 1 89 ? 40.173 -3.638 -41.266 1.00 89.81 89 LEU A N 1
ATOM 750 C CA . LEU A 1 89 ? 39.018 -3.260 -40.438 1.00 89.81 89 LEU A CA 1
ATOM 751 C C . LEU A 1 89 ? 37.695 -3.593 -41.131 1.00 89.81 89 LEU A C 1
ATOM 753 O O . LEU A 1 89 ? 36.848 -4.255 -40.535 1.00 89.81 89 LEU A O 1
ATOM 757 N N . ASN A 1 90 ? 37.557 -3.218 -42.404 1.00 89.75 90 ASN A N 1
ATOM 758 C CA . ASN A 1 90 ? 36.352 -3.488 -43.183 1.00 89.75 90 ASN A CA 1
ATOM 759 C C . ASN A 1 90 ? 36.123 -5.001 -43.360 1.00 89.75 90 ASN A C 1
ATOM 761 O O . ASN A 1 90 ? 35.059 -5.511 -43.026 1.00 89.75 90 ASN A O 1
ATOM 765 N N . ASN A 1 91 ? 37.153 -5.751 -43.773 1.00 88.88 91 ASN A N 1
ATOM 766 C CA . ASN A 1 91 ? 37.032 -7.200 -43.990 1.00 88.88 91 ASN A CA 1
ATOM 767 C C . ASN A 1 91 ? 36.779 -7.994 -42.701 1.00 88.88 91 ASN A C 1
ATOM 769 O O . ASN A 1 91 ? 36.159 -9.055 -42.741 1.00 88.88 91 ASN A O 1
ATOM 773 N N . SER A 1 92 ? 37.284 -7.519 -41.562 1.00 90.12 92 SER A N 1
ATOM 774 C CA . SER A 1 92 ? 37.066 -8.183 -40.274 1.00 90.12 92 SER A CA 1
ATOM 775 C C . SER A 1 92 ? 35.702 -7.887 -39.652 1.00 90.12 92 SER A C 1
ATOM 777 O O . SER A 1 92 ? 35.280 -8.638 -38.771 1.00 90.12 92 SER A O 1
ATOM 779 N N . GLY A 1 93 ? 35.024 -6.815 -40.080 1.00 90.19 93 GLY A N 1
ATOM 780 C CA . GLY A 1 93 ? 33.759 -6.361 -39.496 1.00 90.19 93 GLY A CA 1
ATOM 781 C C . GLY A 1 93 ? 33.891 -5.854 -38.054 1.00 90.19 93 GLY A C 1
ATOM 782 O O . GLY A 1 93 ? 32.899 -5.797 -37.332 1.00 90.19 93 GLY A O 1
ATOM 783 N N . LEU A 1 94 ? 35.105 -5.515 -37.600 1.00 87.56 94 LEU A N 1
ATOM 784 C CA . LEU A 1 94 ? 35.361 -5.076 -36.220 1.00 87.56 94 LEU A CA 1
ATOM 785 C C . LEU A 1 94 ? 34.541 -3.833 -35.841 1.00 87.56 94 LEU A C 1
ATOM 787 O O . LEU A 1 94 ? 33.925 -3.815 -34.777 1.00 87.56 94 LEU A O 1
ATOM 791 N N . GLU A 1 95 ? 34.483 -2.834 -36.727 1.00 84.75 95 GLU A N 1
ATOM 792 C CA . GLU A 1 95 ? 33.707 -1.603 -36.508 1.00 84.75 95 GLU A CA 1
ATOM 793 C C . GLU A 1 95 ? 32.193 -1.868 -36.455 1.00 84.75 95 GLU A C 1
ATOM 795 O O . GLU A 1 95 ? 31.484 -1.287 -35.631 1.00 84.75 95 GLU A O 1
ATOM 800 N N . GLU A 1 96 ? 31.692 -2.790 -37.284 1.00 88.94 96 GLU A N 1
ATOM 801 C CA . GLU A 1 96 ? 30.274 -3.167 -37.293 1.00 88.94 96 GLU A CA 1
ATOM 802 C C . GLU A 1 96 ? 29.863 -3.832 -35.975 1.00 88.94 96 GLU A C 1
ATOM 804 O O . GLU A 1 96 ? 28.765 -3.594 -35.472 1.00 88.94 96 GLU A O 1
ATOM 809 N N . ILE A 1 97 ? 30.749 -4.634 -35.372 1.00 90.31 97 ILE A N 1
ATOM 810 C CA . ILE A 1 97 ? 30.481 -5.288 -34.084 1.00 90.31 97 ILE A CA 1
ATOM 811 C C . ILE A 1 97 ? 30.318 -4.253 -32.966 1.00 90.31 97 ILE A C 1
ATOM 813 O O . ILE A 1 97 ? 29.404 -4.396 -32.154 1.00 90.31 97 ILE A O 1
ATOM 817 N N . ASP A 1 98 ? 31.162 -3.218 -32.918 1.00 84.69 98 ASP A N 1
ATOM 818 C CA . ASP A 1 98 ? 31.060 -2.152 -31.911 1.00 84.69 98 ASP A CA 1
ATOM 819 C C . ASP A 1 98 ? 29.766 -1.343 -32.071 1.00 84.69 98 ASP A C 1
ATOM 821 O O . ASP A 1 98 ? 29.067 -1.072 -31.089 1.00 84.69 98 ASP A O 1
ATOM 825 N N . TYR A 1 99 ? 29.409 -1.005 -33.312 1.00 88.19 99 TYR A N 1
ATOM 826 C CA . TYR A 1 99 ? 28.160 -0.310 -33.612 1.00 88.19 99 TYR A CA 1
ATOM 827 C C . TYR A 1 99 ? 26.932 -1.146 -33.208 1.00 88.19 99 TYR A C 1
ATOM 829 O O . TYR A 1 99 ? 26.057 -0.672 -32.477 1.00 88.19 99 TYR A O 1
ATOM 837 N N . HIS A 1 100 ? 26.898 -2.424 -33.596 1.00 90.00 100 HIS A N 1
ATOM 838 C CA . HIS A 1 100 ? 25.808 -3.334 -33.243 1.00 90.00 100 HIS A CA 1
ATOM 839 C C . HIS A 1 100 ? 25.755 -3.672 -31.748 1.00 90.00 100 HIS A C 1
ATOM 841 O O . HIS A 1 100 ? 24.671 -3.943 -31.228 1.00 90.00 100 HIS A O 1
ATOM 847 N N . GLU A 1 101 ? 26.888 -3.668 -31.038 1.00 91.75 101 GLU A N 1
ATOM 848 C CA . GLU A 1 101 ? 26.915 -3.803 -29.578 1.00 91.75 101 GLU A CA 1
ATOM 849 C C . GLU A 1 101 ? 26.114 -2.672 -28.927 1.00 91.75 101 GLU A C 1
ATOM 851 O O . GLU A 1 101 ? 25.247 -2.937 -28.090 1.00 91.75 101 GLU A O 1
ATOM 856 N N . TYR A 1 102 ? 26.389 -1.426 -29.323 1.00 90.12 102 TYR A N 1
ATOM 857 C CA . TYR A 1 102 ? 25.698 -0.256 -28.791 1.00 90.12 102 TYR A CA 1
ATOM 858 C C . TYR A 1 102 ? 24.193 -0.301 -29.088 1.00 90.12 102 TYR A C 1
ATOM 860 O O . TYR A 1 102 ? 23.390 -0.201 -28.158 1.00 90.12 102 TYR A O 1
ATOM 868 N N . GLU A 1 103 ? 23.806 -0.534 -30.348 1.00 92.56 103 GLU A N 1
ATOM 869 C CA . GLU A 1 103 ? 22.391 -0.613 -30.742 1.00 92.56 103 GLU A CA 1
ATOM 870 C C . GLU A 1 103 ? 21.630 -1.690 -29.963 1.00 92.56 103 GLU A C 1
ATOM 872 O O . GLU A 1 103 ? 20.553 -1.428 -29.427 1.00 92.56 103 GLU A O 1
ATOM 877 N N . ARG A 1 104 ? 22.201 -2.894 -29.835 1.00 93.25 104 ARG A N 1
ATOM 878 C CA . ARG A 1 104 ? 21.551 -3.999 -29.115 1.00 93.25 104 ARG A CA 1
ATOM 879 C C . ARG A 1 104 ? 21.431 -3.728 -27.620 1.00 93.25 104 ARG A C 1
ATOM 881 O O . ARG A 1 104 ? 20.443 -4.126 -27.007 1.00 93.25 104 ARG A O 1
ATOM 888 N N . LYS A 1 105 ? 22.418 -3.060 -27.011 1.00 93.31 105 LYS A N 1
ATOM 889 C CA . LYS A 1 105 ? 22.339 -2.655 -25.597 1.00 93.31 105 LYS A CA 1
ATOM 890 C C . LYS A 1 105 ? 21.212 -1.653 -25.371 1.00 93.31 105 LYS A C 1
ATOM 892 O O . LYS A 1 105 ? 20.455 -1.816 -24.414 1.00 93.31 105 LYS A O 1
ATOM 897 N N . GLU A 1 106 ? 21.081 -0.665 -26.252 1.00 93.44 106 GLU A N 1
ATOM 898 C CA . GLU A 1 106 ? 19.981 0.303 -26.211 1.00 93.44 106 GLU A CA 1
ATOM 899 C C . GLU A 1 106 ? 18.620 -0.368 -26.450 1.00 93.44 106 GLU A C 1
ATOM 901 O O . GLU A 1 106 ? 17.672 -0.085 -25.718 1.00 93.44 106 GLU A O 1
ATOM 906 N N . GLU A 1 107 ? 18.519 -1.313 -27.392 1.00 93.75 107 GLU A N 1
ATOM 907 C CA . GLU A 1 107 ? 17.286 -2.067 -27.661 1.00 93.75 107 GLU A CA 1
ATOM 908 C C . GLU A 1 107 ? 16.832 -2.879 -26.438 1.00 93.75 107 GLU A C 1
ATOM 910 O O . GLU A 1 107 ? 15.675 -2.784 -26.014 1.00 93.75 107 GLU A O 1
ATOM 915 N N . ILE A 1 108 ? 17.756 -3.631 -25.825 1.00 93.75 108 ILE A N 1
ATOM 916 C CA . ILE A 1 108 ? 17.495 -4.375 -24.588 1.00 93.75 108 ILE A CA 1
ATOM 917 C C . ILE A 1 108 ? 17.027 -3.404 -23.496 1.00 93.75 108 ILE A C 1
ATOM 919 O O . ILE A 1 108 ? 16.004 -3.637 -22.851 1.00 93.75 108 ILE A O 1
ATOM 923 N N . ASP A 1 109 ? 17.731 -2.292 -23.290 1.00 93.31 109 ASP A N 1
ATOM 924 C CA . ASP A 1 109 ? 17.374 -1.332 -22.244 1.00 93.31 109 ASP A CA 1
ATOM 925 C C . ASP A 1 109 ? 16.021 -0.670 -22.481 1.00 93.31 109 ASP A C 1
ATOM 927 O O . ASP A 1 109 ? 15.257 -0.512 -21.525 1.00 93.31 109 ASP A O 1
ATOM 931 N N . GLY A 1 110 ? 15.703 -0.321 -23.727 1.00 92.12 110 GLY A N 1
ATOM 932 C CA . GLY A 1 110 ? 14.399 0.197 -24.126 1.00 92.12 110 GLY A CA 1
ATOM 933 C C . GLY A 1 110 ? 13.283 -0.789 -23.793 1.00 92.12 110 GLY A C 1
ATOM 934 O O . GLY A 1 110 ? 12.379 -0.455 -23.028 1.00 92.12 110 GLY A O 1
ATOM 935 N N . LYS A 1 111 ? 13.411 -2.039 -24.254 1.00 93.56 111 LYS A N 1
ATOM 936 C CA . LYS A 1 111 ? 12.445 -3.126 -24.015 1.00 93.56 111 LYS A CA 1
ATOM 937 C C . LYS A 1 111 ? 12.096 -3.291 -22.532 1.00 93.56 111 LYS A C 1
ATOM 939 O O . LYS A 1 111 ? 10.918 -3.333 -22.175 1.00 93.56 111 LYS A O 1
ATOM 944 N N . TYR A 1 112 ? 13.094 -3.380 -21.649 1.00 92.69 112 TYR A N 1
ATOM 945 C CA . TYR A 1 112 ? 12.843 -3.604 -20.217 1.00 92.69 112 TYR A CA 1
ATOM 946 C C . TYR A 1 112 ? 12.357 -2.350 -19.479 1.00 92.69 112 TYR A C 1
ATOM 948 O O . TYR A 1 112 ? 11.549 -2.468 -18.551 1.00 92.69 112 TYR A O 1
ATOM 956 N N . LYS A 1 113 ? 12.801 -1.152 -19.881 1.00 92.12 113 LYS A N 1
ATOM 957 C CA . LYS A 1 113 ? 12.277 0.112 -19.337 1.00 92.12 113 LYS A CA 1
ATOM 958 C C . LYS A 1 113 ? 10.809 0.308 -19.713 1.00 92.12 113 LYS A C 1
ATOM 960 O O . LYS A 1 113 ? 10.010 0.646 -18.841 1.00 92.12 113 LYS A O 1
ATOM 965 N N . ASP A 1 114 ? 10.451 0.044 -20.966 1.00 93.56 114 ASP A N 1
ATOM 966 C CA . ASP A 1 114 ? 9.074 0.158 -21.448 1.00 93.56 114 ASP A CA 1
ATOM 967 C C . ASP A 1 114 ? 8.169 -0.889 -20.793 1.00 93.56 114 ASP A C 1
ATOM 969 O O . ASP A 1 114 ? 7.058 -0.567 -20.368 1.00 93.56 114 ASP A O 1
ATOM 973 N N . PHE A 1 115 ? 8.660 -2.121 -20.601 1.00 94.75 115 PHE A N 1
ATOM 974 C CA . PHE A 1 115 ? 7.936 -3.122 -19.817 1.00 94.75 115 PHE A CA 1
ATOM 975 C C . PHE A 1 115 ? 7.615 -2.615 -18.403 1.00 94.75 115 PHE A C 1
ATOM 977 O O . PHE A 1 115 ? 6.461 -2.692 -17.971 1.00 94.75 115 PHE A O 1
ATOM 984 N N . LEU A 1 116 ? 8.616 -2.094 -17.680 1.00 94.69 116 LEU A N 1
ATOM 985 C CA . LEU A 1 116 ? 8.418 -1.576 -16.326 1.00 94.69 116 LEU A CA 1
ATOM 986 C C . LEU A 1 116 ? 7.382 -0.448 -16.313 1.00 94.69 116 LEU A C 1
ATOM 988 O O . LEU A 1 116 ? 6.507 -0.454 -15.449 1.00 94.69 116 LEU A O 1
ATOM 992 N N . ASP A 1 117 ? 7.464 0.482 -17.264 1.00 96.12 117 ASP A N 1
ATOM 993 C CA . ASP A 1 117 ? 6.521 1.592 -17.396 1.00 96.12 117 ASP A CA 1
ATOM 994 C C . ASP A 1 117 ? 5.080 1.093 -17.580 1.00 96.12 117 ASP A C 1
ATOM 996 O O . ASP A 1 117 ? 4.190 1.435 -16.793 1.00 96.12 117 ASP A O 1
ATOM 1000 N N . PHE A 1 118 ? 4.843 0.228 -18.571 1.00 95.50 118 PHE A N 1
ATOM 1001 C CA . PHE A 1 118 ? 3.509 -0.306 -18.849 1.00 95.50 118 PHE A CA 1
ATOM 1002 C C . PHE A 1 118 ? 2.962 -1.132 -17.687 1.00 95.50 118 PHE A C 1
ATOM 1004 O O . PHE A 1 118 ? 1.806 -0.960 -17.283 1.00 95.50 118 PHE A O 1
ATOM 1011 N N . TYR A 1 119 ? 3.793 -1.999 -17.109 1.00 96.50 119 TYR A N 1
ATOM 1012 C CA . TYR A 1 119 ? 3.379 -2.834 -15.993 1.00 96.50 119 TYR A CA 1
ATOM 1013 C C . TYR A 1 119 ? 3.057 -1.992 -14.752 1.00 96.50 119 TYR A C 1
ATOM 1015 O O . TYR A 1 119 ? 1.999 -2.165 -14.143 1.00 96.50 119 TYR A O 1
ATOM 1023 N N . ALA A 1 120 ? 3.906 -1.018 -14.414 1.00 97.00 120 ALA A N 1
ATOM 1024 C CA . ALA A 1 120 ? 3.675 -0.106 -13.300 1.00 97.00 120 ALA A CA 1
ATOM 1025 C C . ALA A 1 120 ? 2.383 0.705 -13.480 1.00 97.00 120 ALA A C 1
ATOM 1027 O O . ALA A 1 120 ? 1.597 0.811 -12.540 1.00 97.00 120 ALA A O 1
ATOM 1028 N N . LYS A 1 121 ? 2.110 1.217 -14.686 1.00 97.31 121 LYS A N 1
ATOM 1029 C CA . LYS A 1 121 ? 0.858 1.923 -15.008 1.00 97.31 121 LYS A CA 1
ATOM 1030 C C . LYS A 1 121 ? -0.375 1.035 -14.846 1.00 97.31 121 LYS A C 1
ATOM 1032 O O . LYS A 1 121 ? -1.379 1.477 -14.287 1.00 97.31 121 LYS A O 1
ATOM 1037 N N . SER A 1 122 ? -0.298 -0.224 -15.277 1.00 97.12 122 SER A N 1
ATOM 1038 C CA . SER A 1 122 ? -1.379 -1.199 -15.085 1.00 97.12 122 SER A CA 1
ATOM 1039 C C . SER A 1 122 ? -1.656 -1.451 -13.599 1.00 97.12 122 SER A C 1
ATOM 1041 O O . SER A 1 122 ? -2.814 -1.473 -13.166 1.00 97.12 122 SER A O 1
ATOM 1043 N N . ILE A 1 123 ? -0.599 -1.608 -12.797 1.00 98.00 123 ILE A N 1
ATOM 1044 C CA . ILE A 1 123 ? -0.724 -1.778 -11.347 1.00 98.00 123 ILE A CA 1
ATOM 1045 C C . ILE A 1 123 ? -1.290 -0.511 -10.702 1.00 98.00 123 ILE A C 1
ATOM 1047 O O . ILE A 1 123 ? -2.229 -0.619 -9.921 1.00 98.00 123 ILE A O 1
ATOM 1051 N N . LEU A 1 124 ? -0.819 0.682 -11.075 1.00 98.00 124 LEU A N 1
ATOM 1052 C CA . LEU A 1 124 ? -1.337 1.957 -10.567 1.00 98.00 124 LEU A CA 1
ATOM 1053 C C . LEU A 1 124 ? -2.853 2.082 -10.765 1.00 98.00 124 LEU A C 1
ATOM 1055 O O . LEU A 1 124 ? -3.580 2.384 -9.817 1.00 98.00 124 LEU A O 1
ATOM 1059 N N . THR A 1 125 ? -3.339 1.802 -11.976 1.00 96.88 125 THR A N 1
ATOM 1060 C CA . THR A 1 125 ? -4.774 1.821 -12.291 1.00 96.88 125 THR A CA 1
ATOM 1061 C C . THR A 1 125 ? -5.554 0.817 -11.443 1.00 96.88 125 THR A C 1
ATOM 1063 O O . THR A 1 125 ? -6.628 1.141 -10.928 1.00 96.88 125 THR A O 1
ATOM 1066 N N . SER A 1 126 ? -5.001 -0.381 -11.248 1.00 97.56 126 SER A N 1
ATOM 1067 C CA . SER A 1 126 ? -5.623 -1.438 -10.441 1.00 97.56 126 SER A CA 1
ATOM 1068 C C . SER A 1 126 ? -5.700 -1.055 -8.960 1.00 97.56 126 SER A C 1
ATOM 1070 O O . SER A 1 126 ? -6.754 -1.194 -8.339 1.00 97.56 126 SER A O 1
ATOM 1072 N N . LEU A 1 127 ? -4.614 -0.512 -8.401 1.00 97.75 127 LEU A N 1
ATOM 1073 C CA . LEU A 1 127 ? -4.550 -0.060 -7.009 1.00 97.75 127 LEU A CA 1
ATOM 1074 C C . LEU A 1 127 ? -5.501 1.098 -6.742 1.00 97.75 127 LEU A C 1
ATOM 1076 O O . LEU A 1 127 ? -6.193 1.106 -5.725 1.00 97.75 127 LEU A O 1
ATOM 1080 N N . TYR A 1 128 ? -5.569 2.056 -7.662 1.00 95.94 128 TYR A N 1
ATOM 1081 C CA . TYR A 1 128 ? -6.472 3.185 -7.515 1.00 95.94 128 TYR A CA 1
ATOM 1082 C C . TYR A 1 128 ? -7.942 2.748 -7.579 1.00 95.94 128 TYR A C 1
ATOM 1084 O O . TYR A 1 128 ? -8.741 3.163 -6.743 1.00 95.94 128 TYR A O 1
ATOM 1092 N N . SER A 1 129 ? -8.281 1.842 -8.500 1.00 95.38 129 SER A N 1
ATOM 1093 C CA . SER A 1 129 ? -9.634 1.273 -8.595 1.00 95.38 129 SER A CA 1
ATOM 1094 C C . SER A 1 129 ? -10.015 0.491 -7.332 1.00 95.38 129 SER A C 1
ATOM 1096 O O . SER A 1 129 ? -11.135 0.608 -6.836 1.00 95.38 129 SER A O 1
ATOM 1098 N N . LEU A 1 130 ? -9.072 -0.280 -6.774 1.00 96.44 130 LEU A N 1
ATOM 1099 C CA . LEU A 1 130 ? -9.251 -0.970 -5.495 1.00 96.44 130 LEU A CA 1
ATOM 1100 C C . LEU A 1 130 ? -9.509 0.025 -4.355 1.00 96.44 130 LEU A C 1
ATOM 1102 O O . LEU A 1 130 ? -10.412 -0.200 -3.550 1.00 96.44 130 LEU A O 1
ATOM 1106 N N . ASN A 1 131 ? -8.737 1.113 -4.298 1.00 96.44 131 ASN A N 1
ATOM 1107 C CA . ASN A 1 131 ? -8.906 2.160 -3.299 1.00 96.44 131 ASN A CA 1
ATOM 1108 C C . ASN A 1 131 ? -10.287 2.825 -3.390 1.00 96.44 131 ASN A C 1
ATOM 1110 O O . ASN A 1 131 ? -10.971 2.916 -2.376 1.00 96.44 131 ASN A O 1
ATOM 1114 N N . GLU A 1 132 ? -10.715 3.254 -4.581 1.00 93.88 132 GLU A N 1
ATOM 1115 C CA . GLU A 1 132 ? -12.029 3.888 -4.774 1.00 93.88 132 GLU A CA 1
ATOM 1116 C C . GLU A 1 132 ? -13.173 2.964 -4.356 1.00 93.88 132 GLU A C 1
ATOM 1118 O O . GLU A 1 132 ? -14.048 3.357 -3.584 1.00 93.88 132 GLU A O 1
ATOM 1123 N N . ASN A 1 133 ? -13.142 1.714 -4.823 1.00 94.12 133 ASN A N 1
ATOM 1124 C CA . ASN A 1 133 ? -14.167 0.736 -4.493 1.00 94.12 133 ASN A CA 1
ATOM 1125 C C . ASN A 1 133 ? -14.241 0.491 -2.980 1.00 94.12 133 ASN A C 1
ATOM 1127 O O . ASN A 1 133 ? -15.328 0.514 -2.401 1.00 94.12 133 ASN A O 1
ATOM 1131 N N . LYS A 1 134 ? -13.090 0.293 -2.328 1.00 95.56 134 LYS A N 1
ATOM 1132 C CA . LYS A 1 134 ? -13.071 -0.030 -0.904 1.00 95.56 134 LYS A CA 1
ATOM 1133 C C . LYS A 1 134 ? -13.462 1.154 -0.026 1.00 95.56 134 LYS A C 1
ATOM 1135 O O . LYS A 1 134 ? -14.178 0.961 0.955 1.00 95.56 134 LYS A O 1
ATOM 1140 N N . LEU A 1 135 ? -13.046 2.364 -0.388 1.00 95.31 135 LEU A N 1
ATOM 1141 C CA . LEU A 1 135 ? -13.436 3.567 0.336 1.00 95.31 135 LEU A CA 1
ATOM 1142 C C . LEU A 1 135 ? -14.955 3.773 0.268 1.00 95.31 135 LEU A C 1
ATOM 1144 O O . LEU A 1 135 ? -15.578 4.070 1.287 1.00 95.31 135 LEU A O 1
ATOM 1148 N N . ASN A 1 136 ? -15.562 3.520 -0.895 1.00 94.19 136 ASN A N 1
ATOM 1149 C CA . ASN A 1 136 ? -17.013 3.552 -1.045 1.00 94.19 136 ASN A CA 1
ATOM 1150 C C . ASN A 1 136 ? -17.710 2.473 -0.195 1.00 94.19 136 ASN A C 1
ATOM 1152 O O . ASN A 1 136 ? -18.675 2.777 0.500 1.00 94.19 136 ASN A O 1
ATOM 1156 N N . GLU A 1 137 ? -17.202 1.233 -0.179 1.00 95.25 137 GLU A N 1
ATOM 1157 C CA . GLU A 1 137 ? -17.732 0.174 0.701 1.00 95.25 137 GLU A CA 1
ATOM 1158 C C . GLU A 1 137 ? -17.669 0.561 2.187 1.00 95.25 137 GLU A C 1
ATOM 1160 O O . GLU A 1 137 ? -18.597 0.270 2.938 1.00 95.25 137 GLU A O 1
ATOM 1165 N N . ILE A 1 138 ? -16.598 1.227 2.624 1.00 96.38 138 ILE A N 1
ATOM 1166 C CA . ILE A 1 138 ? -16.477 1.726 4.001 1.00 96.38 138 ILE A CA 1
ATOM 1167 C C . ILE A 1 138 ? -17.501 2.826 4.277 1.00 96.38 138 ILE A C 1
ATOM 1169 O O . ILE A 1 138 ? -18.105 2.833 5.348 1.00 96.38 138 ILE A O 1
ATOM 1173 N N . CYS A 1 139 ? -17.752 3.718 3.320 1.00 95.62 139 CYS A N 1
ATOM 1174 C CA . CYS A 1 139 ? -18.796 4.730 3.459 1.00 95.62 139 CYS A CA 1
ATOM 1175 C C . CYS A 1 139 ? -20.198 4.099 3.563 1.00 95.62 139 CYS A C 1
ATOM 1177 O O . CYS A 1 139 ? -21.010 4.560 4.367 1.00 95.62 139 CYS A O 1
ATOM 1179 N N . GLU A 1 140 ? -20.471 3.023 2.815 1.00 95.06 140 GLU A N 1
ATOM 1180 C CA . GLU A 1 140 ? -21.729 2.262 2.908 1.00 95.06 140 GLU A CA 1
ATOM 1181 C C . GLU A 1 140 ? -21.870 1.606 4.292 1.00 95.06 140 GLU A C 1
ATOM 1183 O O . GLU A 1 140 ? -22.869 1.821 4.979 1.00 95.06 140 GLU A O 1
ATOM 1188 N N . VAL A 1 141 ? -20.827 0.912 4.767 1.00 96.12 141 VAL A N 1
ATOM 1189 C CA . VAL A 1 141 ? -20.796 0.322 6.119 1.00 96.12 141 VAL A CA 1
ATOM 1190 C C . VAL A 1 141 ? -21.002 1.387 7.197 1.00 96.12 141 VAL A C 1
ATOM 1192 O O . VAL A 1 141 ? -21.760 1.180 8.145 1.00 96.12 141 VAL A O 1
ATOM 1195 N N . GLY A 1 142 ? -20.366 2.549 7.051 1.00 95.31 142 GLY A N 1
ATOM 1196 C CA . GLY A 1 142 ? -20.546 3.656 7.979 1.00 95.31 142 GLY A CA 1
ATOM 1197 C C . GLY A 1 142 ? -21.962 4.216 7.957 1.00 95.31 142 GLY A C 1
ATOM 1198 O O . GLY A 1 142 ? -22.516 4.508 9.013 1.00 95.31 142 GLY A O 1
ATOM 1199 N N . SER A 1 143 ? -22.587 4.297 6.783 1.00 95.19 143 SER A N 1
ATOM 1200 C CA . SER A 1 143 ? -23.992 4.684 6.667 1.00 95.19 143 SER A CA 1
ATOM 1201 C C . SER A 1 143 ? -24.899 3.788 7.512 1.00 95.19 143 SER A C 1
ATOM 1203 O O . SER A 1 143 ? -25.729 4.292 8.268 1.00 95.19 143 SER A O 1
ATOM 1205 N N . ASP A 1 144 ? -24.705 2.471 7.425 1.00 94.69 144 ASP A N 1
ATOM 1206 C CA . ASP A 1 144 ? -25.507 1.494 8.164 1.00 94.69 144 ASP A CA 1
ATOM 1207 C C . ASP A 1 144 ? -25.253 1.571 9.673 1.00 94.69 144 ASP A C 1
ATOM 1209 O O . ASP A 1 144 ? -26.194 1.664 10.461 1.00 94.69 144 ASP A O 1
ATOM 1213 N N . ILE A 1 145 ? -23.982 1.604 10.081 1.00 94.12 145 ILE A N 1
ATOM 1214 C CA . ILE A 1 145 ? -23.574 1.668 11.492 1.00 94.12 145 ILE A CA 1
ATOM 1215 C C . ILE A 1 145 ? -24.098 2.929 12.181 1.00 94.12 145 ILE A C 1
ATOM 1217 O O . ILE A 1 145 ? -24.535 2.869 13.330 1.00 94.12 145 ILE A O 1
ATOM 1221 N N . PHE A 1 146 ? -24.041 4.073 11.499 1.00 94.62 146 PHE A N 1
ATOM 1222 C CA . PHE A 1 146 ? -24.456 5.360 12.056 1.00 94.62 146 PHE A CA 1
ATOM 1223 C C . PHE A 1 146 ? -25.922 5.704 11.743 1.00 94.62 146 PHE A C 1
ATOM 1225 O O . PHE A 1 146 ? -26.354 6.824 12.020 1.00 94.62 146 PHE A O 1
ATOM 1232 N N . GLY A 1 147 ? -26.689 4.770 11.164 1.00 92.75 147 GLY A N 1
ATOM 1233 C CA . GLY A 1 147 ? -28.117 4.938 10.879 1.00 92.75 147 GLY A CA 1
ATOM 1234 C C . GLY A 1 147 ? -28.426 6.096 9.925 1.00 92.75 147 GLY A C 1
ATOM 1235 O O . GLY A 1 147 ? -29.450 6.771 10.067 1.00 92.75 147 GLY A O 1
ATOM 1236 N N . LYS A 1 148 ? -27.531 6.382 8.974 1.00 94.06 148 LYS A N 1
ATOM 1237 C CA . LYS A 1 148 ? -27.663 7.515 8.053 1.00 94.06 148 LYS A CA 1
ATOM 1238 C C . LYS A 1 148 ? -28.584 7.138 6.889 1.00 94.06 148 LYS A C 1
ATOM 1240 O O . LYS A 1 148 ? -28.432 6.104 6.247 1.00 94.06 148 LYS A O 1
ATOM 1245 N N . LYS A 1 149 ? -29.566 8.004 6.611 1.00 90.69 149 LYS A N 1
ATOM 1246 C CA . LYS A 1 149 ? -30.523 7.821 5.500 1.00 90.69 149 LYS A CA 1
ATOM 1247 C C . LYS A 1 149 ? -29.898 8.101 4.135 1.00 90.69 149 LYS A C 1
ATOM 1249 O O . LYS A 1 149 ? -30.278 7.492 3.141 1.00 90.69 149 LYS A O 1
ATOM 1254 N N . ILE A 1 150 ? -28.979 9.062 4.087 1.00 90.75 150 ILE A N 1
ATOM 1255 C CA . ILE A 1 150 ? -28.230 9.377 2.874 1.00 90.75 150 ILE A CA 1
ATOM 1256 C C . ILE A 1 150 ? -27.196 8.270 2.689 1.00 90.75 150 ILE A C 1
ATOM 1258 O O . ILE A 1 150 ? -26.512 7.914 3.645 1.00 90.75 150 ILE A O 1
ATOM 1262 N N . LYS A 1 151 ? -27.114 7.718 1.480 1.00 90.19 151 LYS A N 1
ATOM 1263 C CA . LYS A 1 151 ? -26.150 6.696 1.093 1.00 90.19 151 LYS A CA 1
ATOM 1264 C C . LYS A 1 151 ? -25.058 7.306 0.210 1.00 90.19 151 LYS A C 1
ATOM 1266 O O . LYS A 1 151 ? -25.331 8.304 -0.460 1.00 90.19 151 LYS A O 1
ATOM 1271 N N . PRO A 1 152 ? -23.849 6.725 0.175 1.00 86.25 152 PRO A N 1
ATOM 1272 C CA . PRO A 1 152 ? -22.764 7.161 -0.705 1.00 86.25 152 PRO A CA 1
ATOM 1273 C C . PRO A 1 152 ? -23.192 7.326 -2.164 1.00 86.25 152 PRO A C 1
ATOM 1275 O O . PRO A 1 152 ? -22.921 8.358 -2.767 1.00 86.25 152 PRO A O 1
ATOM 1278 N N . HIS A 1 153 ? -23.960 6.380 -2.709 1.00 85.56 153 HIS A N 1
ATOM 1279 C CA . HIS A 1 153 ? -24.448 6.447 -4.091 1.00 85.56 153 HIS A CA 1
ATOM 1280 C C . HIS A 1 153 ? -25.465 7.573 -4.366 1.00 85.56 153 HIS A C 1
ATOM 1282 O O . HIS A 1 153 ? -25.798 7.813 -5.523 1.00 85.56 153 HIS A O 1
ATOM 1288 N N . HIS A 1 154 ? -25.968 8.274 -3.341 1.00 84.44 154 HIS A N 1
ATOM 1289 C CA . HIS A 1 154 ? -26.778 9.483 -3.532 1.00 84.44 154 HIS A CA 1
ATOM 1290 C C . HIS A 1 154 ? -25.925 10.723 -3.854 1.00 84.44 154 HIS A C 1
ATOM 1292 O O . HIS A 1 154 ? -26.469 11.737 -4.294 1.00 84.44 154 HIS A O 1
ATOM 1298 N N . PHE A 1 155 ? -24.606 10.671 -3.643 1.00 79.88 155 PHE A N 1
ATOM 1299 C CA . PHE A 1 155 ? -23.688 11.722 -4.070 1.00 79.88 155 PHE A CA 1
ATOM 1300 C C . PHE A 1 155 ? -23.353 11.512 -5.552 1.00 79.88 155 PHE A C 1
ATOM 1302 O O . PHE A 1 155 ? -22.550 10.658 -5.918 1.00 79.88 155 PHE A O 1
ATOM 1309 N N . ASN A 1 156 ? -23.988 12.295 -6.426 1.00 65.19 156 ASN A N 1
ATOM 1310 C CA . ASN A 1 156 ? -23.763 12.264 -7.876 1.00 65.19 156 ASN A CA 1
ATOM 1311 C C . ASN A 1 156 ? -22.484 13.021 -8.277 1.00 65.19 156 ASN A C 1
ATOM 1313 O O . ASN A 1 156 ? -22.522 13.947 -9.090 1.00 65.19 156 ASN A O 1
ATOM 1317 N N . GLU A 1 157 ? -21.337 12.646 -7.717 1.00 74.62 157 GLU A N 1
ATOM 1318 C CA . GLU A 1 157 ? -20.048 13.186 -8.145 1.00 74.62 157 GLU A CA 1
ATOM 1319 C C . GLU A 1 157 ? -19.331 12.202 -9.076 1.00 74.62 157 GLU A C 1
ATOM 1321 O O . GLU A 1 157 ? -19.231 11.010 -8.799 1.00 74.62 157 GLU A O 1
ATOM 1326 N N . ARG A 1 158 ? -18.772 12.710 -10.186 1.00 77.12 158 ARG A N 1
ATOM 1327 C CA . ARG A 1 158 ? -17.878 11.919 -11.061 1.00 77.12 158 ARG A CA 1
ATOM 1328 C C . ARG A 1 158 ? -16.566 11.540 -10.367 1.00 77.12 158 ARG A C 1
ATOM 1330 O O . ARG A 1 158 ? -15.844 10.670 -10.840 1.00 77.12 158 ARG A O 1
ATOM 1337 N N . ASP A 1 159 ? -16.237 12.241 -9.290 1.00 86.50 159 ASP A N 1
ATOM 1338 C CA . ASP A 1 159 ? -15.003 12.098 -8.540 1.00 86.50 159 ASP A CA 1
ATOM 1339 C C . ASP A 1 159 ? -15.253 11.268 -7.276 1.00 86.50 159 ASP A C 1
ATOM 1341 O O . ASP A 1 159 ? -15.512 11.805 -6.201 1.00 86.50 159 ASP A O 1
ATOM 1345 N N . TYR A 1 160 ? -15.176 9.942 -7.412 1.00 88.62 160 TYR A N 1
ATOM 1346 C CA . TYR A 1 160 ? -15.494 9.002 -6.331 1.00 88.62 160 TYR A CA 1
ATOM 1347 C C . TYR A 1 160 ? -14.647 9.213 -5.075 1.00 88.62 160 TYR A C 1
ATOM 1349 O O . TYR A 1 160 ? -15.154 9.090 -3.957 1.00 88.62 160 TYR A O 1
ATOM 1357 N N . LEU A 1 161 ? -13.366 9.561 -5.240 1.00 92.00 161 LEU A N 1
ATOM 1358 C CA . LEU A 1 161 ? -12.482 9.859 -4.117 1.00 92.00 161 LEU A CA 1
ATOM 1359 C C . LEU A 1 161 ? -12.967 11.093 -3.352 1.00 92.00 161 LEU A C 1
ATOM 1361 O O . LEU A 1 161 ? -13.088 11.038 -2.131 1.00 92.00 161 LEU A O 1
ATOM 1365 N N . LYS A 1 162 ? -13.267 12.194 -4.057 1.00 91.69 162 LYS A N 1
ATOM 1366 C CA . LYS A 1 162 ? -13.785 13.409 -3.411 1.00 91.69 162 LYS A CA 1
ATOM 1367 C C . LYS A 1 162 ? -15.132 13.137 -2.749 1.00 91.69 162 LYS A C 1
ATOM 1369 O O . LYS A 1 162 ? -15.281 13.421 -1.567 1.00 91.69 162 LYS A O 1
ATOM 1374 N N . SER A 1 163 ? -16.041 12.498 -3.477 1.00 91.56 163 SER A N 1
ATOM 1375 C CA . SER A 1 163 ? -17.365 12.112 -2.996 1.00 91.56 163 SER A CA 1
ATOM 1376 C C . SER A 1 163 ? -17.298 11.330 -1.690 1.00 91.56 163 SER A C 1
ATOM 1378 O O . SER A 1 163 ? -18.030 11.622 -0.749 1.00 91.56 163 SER A O 1
ATOM 1380 N N . SER A 1 164 ? -16.399 10.346 -1.612 1.00 93.25 164 SER A N 1
ATOM 1381 C CA . SER A 1 164 ? -16.251 9.518 -0.415 1.00 93.25 164 SER A CA 1
ATOM 1382 C C . SER A 1 164 ? -15.713 10.323 0.768 1.00 93.25 164 SER A C 1
ATOM 1384 O O . SER A 1 164 ? -16.213 10.184 1.879 1.00 93.25 164 SER A O 1
ATOM 1386 N N . PHE A 1 165 ? -14.740 11.209 0.543 1.00 92.94 165 PHE A N 1
ATOM 1387 C CA . PHE A 1 165 ? -14.227 12.100 1.589 1.00 92.94 165 PHE A CA 1
ATOM 1388 C C . PHE A 1 165 ? -15.286 13.084 2.085 1.00 92.94 165 PHE A C 1
ATOM 1390 O O . PHE A 1 165 ? -15.492 13.215 3.289 1.00 92.94 165 PHE A O 1
ATOM 1397 N N . THR A 1 166 ? -16.019 13.710 1.166 1.00 92.12 166 THR A N 1
ATOM 1398 C CA . THR A 1 166 ? -17.142 14.588 1.500 1.00 92.12 166 THR A CA 1
ATOM 1399 C C . THR A 1 166 ? -18.228 13.834 2.267 1.00 92.12 166 THR A C 1
ATOM 1401 O O . THR A 1 166 ? -18.812 14.378 3.200 1.00 92.12 166 THR A O 1
ATOM 1404 N N . TYR A 1 167 ? -18.477 12.567 1.935 1.00 94.56 167 TYR A N 1
ATOM 1405 C CA . TYR A 1 167 ? -19.418 11.727 2.667 1.00 94.56 167 TYR A CA 1
ATOM 1406 C C . TYR A 1 167 ? -18.943 11.419 4.099 1.00 94.56 167 TYR A C 1
ATOM 1408 O O . TYR A 1 167 ? -19.729 11.540 5.045 1.00 94.56 167 TYR A O 1
ATOM 1416 N N . LEU A 1 168 ? -17.664 11.057 4.277 1.00 94.50 168 LEU A N 1
ATOM 1417 C CA . LEU A 1 168 ? -17.052 10.848 5.597 1.00 94.50 168 LEU A CA 1
ATOM 1418 C C . LEU A 1 168 ? -17.210 12.097 6.479 1.00 94.50 168 LEU A C 1
ATOM 1420 O O . LEU A 1 168 ? -17.639 11.991 7.627 1.00 94.50 168 LEU A O 1
ATOM 1424 N N . GLU A 1 169 ? -16.919 13.273 5.928 1.00 94.12 169 GLU A N 1
ATOM 1425 C CA . GLU A 1 169 ? -16.968 14.537 6.661 1.00 94.12 169 GLU A CA 1
ATOM 1426 C C . GLU A 1 169 ? -18.403 15.003 6.942 1.00 94.12 169 GLU A C 1
ATOM 1428 O O . GLU A 1 169 ? -18.769 15.222 8.094 1.00 94.12 169 GLU A O 1
ATOM 1433 N N . LEU A 1 170 ? -19.246 15.128 5.912 1.00 93.00 170 LEU A N 1
ATOM 1434 C CA . LEU A 1 170 ? -20.552 15.785 6.035 1.00 93.00 170 LEU A CA 1
ATOM 1435 C C . LEU A 1 170 ? -21.665 14.858 6.526 1.00 93.00 170 LEU A C 1
ATOM 1437 O O . LEU A 1 170 ? -22.585 15.311 7.204 1.00 93.00 170 LEU A O 1
ATOM 1441 N N . VAL A 1 171 ? -21.625 13.572 6.163 1.00 92.94 171 VAL A N 1
ATOM 1442 C CA . VAL A 1 171 ? -22.704 12.625 6.497 1.00 92.94 171 VAL A CA 1
ATOM 1443 C C . VAL A 1 171 ? -22.343 11.808 7.724 1.00 92.94 171 VAL A C 1
ATOM 1445 O O . VAL A 1 171 ? -23.167 11.669 8.635 1.00 92.94 171 VAL A O 1
ATOM 1448 N N . LEU A 1 172 ? -21.123 11.264 7.759 1.00 93.81 172 LEU A N 1
ATOM 1449 C CA . LEU A 1 172 ? -20.657 10.483 8.905 1.00 93.81 172 LEU A CA 1
ATOM 1450 C C . LEU A 1 172 ? -20.091 11.357 10.029 1.00 93.81 172 LEU A C 1
ATOM 1452 O O . LEU A 1 172 ? -19.920 10.844 11.136 1.00 93.81 172 LEU A O 1
ATOM 1456 N N . GLU A 1 173 ? -19.879 12.658 9.786 1.00 93.94 173 GLU A N 1
ATOM 1457 C CA . GLU A 1 173 ? -19.363 13.620 10.772 1.00 93.94 173 GLU A CA 1
ATOM 1458 C C . GLU A 1 173 ? -18.044 13.131 11.389 1.00 93.94 173 GLU A C 1
ATOM 1460 O O . GLU A 1 173 ? -17.869 13.101 12.616 1.00 93.94 173 GLU A O 1
ATOM 1465 N N . ILE A 1 174 ? -17.156 12.655 10.520 1.00 93.12 174 ILE A N 1
ATOM 1466 C CA . ILE A 1 174 ? -15.807 12.205 10.844 1.00 93.12 174 ILE A CA 1
ATOM 1467 C C . ILE A 1 174 ? -14.861 13.375 10.582 1.00 93.12 174 ILE A C 1
ATOM 1469 O O . ILE A 1 174 ? -14.892 13.969 9.510 1.00 93.12 174 ILE A O 1
ATOM 1473 N N . SER A 1 175 ? -14.002 13.700 11.550 1.00 89.12 175 SER A N 1
ATOM 1474 C CA . SER A 1 175 ? -12.975 14.727 11.347 1.00 89.12 175 SER A CA 1
ATOM 1475 C C . SER A 1 175 ? -11.930 14.237 10.345 1.00 89.12 175 SER A C 1
ATOM 1477 O O . SER A 1 175 ? -11.237 13.257 10.607 1.00 89.12 175 SER A O 1
ATOM 1479 N N . THR A 1 176 ? -11.807 14.917 9.209 1.00 89.00 176 THR A N 1
ATOM 1480 C CA . THR A 1 176 ? -10.912 14.544 8.102 1.00 89.00 176 THR A CA 1
ATOM 1481 C C . THR A 1 176 ? -9.559 15.252 8.134 1.00 89.00 176 THR A C 1
ATOM 1483 O O . THR A 1 176 ? -8.691 14.892 7.349 1.00 89.00 176 THR A O 1
ATOM 1486 N N . HIS A 1 177 ? -9.320 16.166 9.081 1.00 90.44 177 HIS A N 1
ATOM 1487 C CA . HIS A 1 177 ? -8.067 16.932 9.186 1.00 90.44 177 HIS A CA 1
ATOM 1488 C C . HIS A 1 177 ? -6.803 16.051 9.129 1.00 90.44 177 HIS A C 1
ATOM 1490 O O . HIS A 1 177 ? -5.835 16.359 8.438 1.00 90.44 177 HIS A O 1
ATOM 1496 N N . ASN A 1 178 ? -6.812 14.913 9.831 1.00 88.94 178 ASN A N 1
ATOM 1497 C CA . ASN A 1 178 ? -5.672 13.987 9.847 1.00 88.94 178 ASN A CA 1
ATOM 1498 C C . ASN A 1 178 ? -5.537 13.173 8.545 1.00 88.94 178 ASN A C 1
ATOM 1500 O O . ASN A 1 178 ? -4.492 12.575 8.291 1.00 88.94 178 ASN A O 1
ATOM 1504 N N . LEU A 1 179 ? -6.583 13.151 7.717 1.00 94.00 179 LEU A N 1
ATOM 1505 C CA . LEU A 1 179 ? -6.641 12.448 6.438 1.00 94.00 179 LEU A CA 1
ATOM 1506 C C . LEU A 1 179 ? -6.234 13.341 5.254 1.00 94.00 179 LEU A C 1
ATOM 1508 O O . LEU A 1 179 ? -5.814 12.810 4.223 1.00 94.00 179 LEU A O 1
ATOM 1512 N N . ASP A 1 180 ? -6.299 14.669 5.393 1.00 92.62 180 ASP A N 1
ATOM 1513 C CA . ASP A 1 180 ? -6.006 15.638 4.325 1.00 92.62 180 ASP A CA 1
ATOM 1514 C C . ASP A 1 180 ? -4.634 15.446 3.649 1.00 92.62 180 ASP A C 1
ATOM 1516 O O . ASP A 1 180 ? -4.567 15.479 2.412 1.00 92.62 180 ASP A O 1
ATOM 1520 N N . PRO A 1 181 ? -3.527 15.173 4.377 1.00 93.69 181 PRO A N 1
ATOM 1521 C CA . PRO A 1 181 ? -2.236 14.929 3.735 1.00 93.69 181 PRO A CA 1
ATOM 1522 C C . PRO A 1 181 ? -2.256 13.713 2.797 1.00 93.69 181 PRO A C 1
ATOM 1524 O O . PRO A 1 181 ? -1.610 13.723 1.746 1.00 93.69 181 PRO A O 1
ATOM 1527 N N . TYR A 1 182 ? -3.006 12.669 3.157 1.00 95.38 182 TYR A N 1
ATOM 1528 C CA . TYR A 1 182 ? -3.164 11.470 2.334 1.00 95.38 182 TYR A CA 1
ATOM 1529 C C . TYR A 1 182 ? -4.101 11.728 1.160 1.00 95.38 182 TYR A C 1
ATOM 1531 O O . TYR A 1 182 ? -3.807 11.312 0.040 1.00 95.38 182 TYR A O 1
ATOM 1539 N N . PHE A 1 183 ? -5.192 12.457 1.395 1.00 93.88 183 PHE A N 1
ATOM 1540 C CA . PHE A 1 183 ? -6.142 12.846 0.360 1.00 93.88 183 PHE A CA 1
ATOM 1541 C C . PHE A 1 183 ? -5.470 13.604 -0.782 1.00 93.88 183 PHE A C 1
ATOM 1543 O O . PHE A 1 183 ? -5.649 13.243 -1.944 1.00 93.88 183 PHE A O 1
ATOM 1550 N N . ASN A 1 184 ? -4.647 14.604 -0.459 1.00 93.50 184 ASN A N 1
ATOM 1551 C CA . ASN A 1 184 ? -3.951 15.411 -1.460 1.00 93.50 184 ASN A CA 1
ATOM 1552 C C . ASN A 1 184 ? -3.021 14.558 -2.334 1.00 93.50 184 ASN A C 1
ATOM 1554 O O . ASN A 1 184 ? -3.042 14.668 -3.560 1.00 93.50 184 ASN A O 1
ATOM 1558 N N . LYS A 1 185 ? -2.291 13.615 -1.731 1.00 95.38 185 LYS A N 1
ATOM 1559 C CA . LYS A 1 185 ? -1.471 12.657 -2.487 1.00 95.38 185 LYS A CA 1
ATOM 1560 C C . LYS A 1 185 ? -2.321 11.704 -3.326 1.00 95.38 185 LYS A C 1
ATOM 1562 O O . LYS A 1 185 ? -2.019 11.468 -4.490 1.00 95.38 185 LYS A O 1
ATOM 1567 N N . LEU A 1 186 ? -3.422 11.181 -2.786 1.00 96.44 186 LEU A N 1
ATOM 1568 C CA . LEU A 1 186 ? -4.350 10.334 -3.544 1.00 96.44 186 LEU A CA 1
ATOM 1569 C C . LEU A 1 186 ? -4.995 11.093 -4.717 1.00 96.44 186 LEU A C 1
ATOM 1571 O O . LEU A 1 186 ? -5.269 10.485 -5.752 1.00 96.44 186 LEU A O 1
ATOM 1575 N N . LYS A 1 187 ? -5.186 12.413 -4.599 1.00 94.75 187 LYS A N 1
ATOM 1576 C CA . LYS A 1 187 ? -5.624 13.289 -5.696 1.00 94.75 187 LYS A CA 1
ATOM 1577 C C . LYS A 1 187 ? -4.583 13.430 -6.796 1.00 94.75 187 LYS A C 1
ATOM 1579 O O . LYS A 1 187 ? -4.944 13.442 -7.972 1.00 94.75 187 LYS A O 1
ATOM 1584 N N . GLU A 1 188 ? -3.305 13.515 -6.450 1.00 94.69 188 GLU A N 1
ATOM 1585 C CA . GLU A 1 188 ? -2.229 13.460 -7.443 1.00 94.69 188 GLU A CA 1
ATOM 1586 C C . GLU A 1 188 ? -2.223 12.111 -8.163 1.00 94.69 188 GLU A C 1
ATOM 1588 O O . GLU A 1 188 ? -2.199 12.075 -9.392 1.00 94.69 188 GLU A O 1
ATOM 1593 N N . ILE A 1 189 ? -2.358 11.004 -7.427 1.00 96.31 189 ILE A N 1
ATOM 1594 C CA . ILE A 1 189 ? -2.459 9.668 -8.028 1.00 96.31 189 ILE A CA 1
ATOM 1595 C C . ILE A 1 189 ? -3.684 9.550 -8.946 1.00 96.31 189 ILE A C 1
ATOM 1597 O O . ILE A 1 189 ? -3.565 9.012 -10.046 1.00 96.31 189 ILE A O 1
ATOM 1601 N N . GLN A 1 190 ? -4.838 10.094 -8.548 1.00 95.44 190 GLN A N 1
ATOM 1602 C CA . GLN A 1 190 ? -6.032 10.165 -9.397 1.00 95.44 190 GLN A CA 1
ATOM 1603 C C . GLN A 1 190 ? -5.752 10.919 -10.699 1.00 95.44 190 GLN A C 1
ATOM 1605 O O . GLN A 1 190 ? -6.116 10.451 -11.778 1.00 95.44 190 GLN A O 1
ATOM 1610 N N . PHE A 1 191 ? -5.092 12.076 -10.606 1.00 94.62 191 PHE A N 1
ATOM 1611 C CA . PHE A 1 191 ? -4.722 12.886 -11.763 1.00 94.62 191 PHE A CA 1
ATOM 1612 C C . PHE A 1 191 ? -3.829 12.101 -12.732 1.00 94.62 191 PHE A C 1
ATOM 1614 O O . PHE A 1 191 ? -4.133 12.038 -13.925 1.00 94.62 191 PHE A O 1
ATOM 1621 N N . LEU A 1 192 ? -2.790 11.433 -12.217 1.00 95.81 192 LEU A N 1
ATOM 1622 C CA . LEU A 1 192 ? -1.914 10.584 -13.026 1.00 95.81 192 LEU A CA 1
ATOM 1623 C C . LEU A 1 192 ? -2.691 9.436 -13.679 1.00 95.81 192 LEU A C 1
ATOM 1625 O O . LEU A 1 192 ? -2.607 9.248 -14.892 1.00 95.81 192 LEU A O 1
ATOM 1629 N N . ARG A 1 193 ? -3.483 8.696 -12.893 1.00 95.44 193 ARG A N 1
ATOM 1630 C CA . ARG A 1 193 ? -4.285 7.558 -13.364 1.00 95.44 193 ARG A CA 1
ATOM 1631 C C . ARG A 1 193 ? -5.227 7.965 -14.490 1.00 95.44 193 ARG A C 1
ATOM 1633 O O . ARG A 1 193 ? -5.314 7.261 -15.492 1.00 95.44 193 ARG A O 1
ATOM 1640 N N . ASN A 1 194 ? -5.930 9.085 -14.342 1.00 93.88 194 ASN A N 1
ATOM 1641 C CA . ASN A 1 194 ? -6.900 9.540 -15.336 1.00 93.88 194 ASN A CA 1
ATOM 1642 C C . ASN A 1 194 ? -6.225 9.820 -16.682 1.00 93.88 194 ASN A C 1
ATOM 1644 O O . ASN A 1 194 ? -6.707 9.363 -17.715 1.00 93.88 194 ASN A O 1
ATOM 1648 N N . LYS A 1 195 ? -5.075 10.496 -16.673 1.00 94.44 195 LYS A N 1
ATOM 1649 C CA . LYS A 1 195 ? -4.294 10.774 -17.886 1.00 94.44 195 LYS A CA 1
ATOM 1650 C C . LYS A 1 195 ? -3.668 9.511 -18.485 1.00 94.44 195 LYS A C 1
ATOM 1652 O O . LYS A 1 195 ? -3.649 9.353 -19.704 1.00 94.44 195 LYS A O 1
ATOM 1657 N N . ILE A 1 196 ? -3.219 8.570 -17.651 1.00 94.06 196 ILE A N 1
ATOM 1658 C CA . ILE A 1 196 ? -2.731 7.258 -18.104 1.00 94.06 196 ILE A CA 1
ATOM 1659 C C . ILE A 1 196 ? -3.825 6.502 -18.868 1.00 94.06 196 ILE A C 1
ATOM 1661 O O . ILE A 1 196 ? -3.562 6.013 -19.963 1.00 94.06 196 ILE A O 1
ATOM 1665 N N . VAL A 1 197 ? -5.041 6.441 -18.318 1.00 91.75 197 VAL A N 1
ATOM 1666 C CA . VAL A 1 197 ? -6.159 5.672 -18.890 1.00 91.75 197 VAL A CA 1
ATOM 1667 C C . VAL A 1 197 ? -6.804 6.368 -20.091 1.00 91.75 197 VAL A C 1
ATOM 1669 O O . VAL A 1 197 ? -7.167 5.696 -21.051 1.00 91.75 197 VAL A O 1
ATOM 1672 N N . HIS A 1 198 ? -6.972 7.692 -20.054 1.00 90.00 198 HIS A N 1
ATOM 1673 C CA . HIS A 1 198 ? -7.777 8.413 -21.049 1.00 90.00 198 HIS A CA 1
ATOM 1674 C C . HIS A 1 198 ? -6.960 9.149 -22.114 1.00 90.00 198 HIS A C 1
ATOM 1676 O O . HIS A 1 198 ? -7.480 9.422 -23.192 1.00 90.00 198 HIS A O 1
ATOM 1682 N N . GLU A 1 199 ? -5.692 9.461 -21.843 1.00 90.94 199 GLU A N 1
ATOM 1683 C CA . GLU A 1 199 ? -4.847 10.281 -22.724 1.00 90.94 199 GLU A CA 1
ATOM 1684 C C . GLU A 1 199 ? -3.540 9.570 -23.102 1.00 90.94 199 GLU A C 1
ATOM 1686 O O . GLU A 1 199 ? -2.571 10.205 -23.518 1.00 90.94 199 GLU A O 1
ATOM 1691 N N . ASN A 1 200 ? -3.494 8.238 -22.965 1.00 90.12 200 ASN A N 1
ATOM 1692 C CA . ASN A 1 200 ? -2.307 7.420 -23.234 1.00 90.12 200 ASN A CA 1
ATOM 1693 C C . ASN A 1 200 ? -1.059 7.962 -22.518 1.00 90.12 200 ASN A C 1
ATOM 1695 O O . ASN A 1 200 ? 0.030 7.991 -23.084 1.00 90.12 200 ASN A O 1
ATOM 1699 N N . SER A 1 201 ? -1.218 8.414 -21.269 1.00 93.06 201 SER A N 1
ATOM 1700 C CA . SER A 1 201 ? -0.139 8.989 -20.449 1.00 93.06 201 SER A CA 1
ATOM 1701 C C . SER A 1 201 ? 0.517 10.251 -21.027 1.00 93.06 201 SER A C 1
ATOM 1703 O O . SER A 1 201 ? 1.643 10.569 -20.642 1.00 93.06 201 SER A O 1
ATOM 1705 N N . LYS A 1 202 ? -0.149 10.970 -21.936 1.00 93.50 202 LYS A N 1
ATOM 1706 C CA . LYS A 1 202 ? 0.301 12.285 -22.404 1.00 93.50 202 LYS A CA 1
ATOM 1707 C C . LYS A 1 202 ? -0.217 13.369 -21.468 1.00 93.50 202 LYS A C 1
ATOM 1709 O O . LYS A 1 202 ? -1.393 13.390 -21.119 1.00 93.50 202 LYS A O 1
ATOM 1714 N N . PHE A 1 203 ? 0.672 14.269 -21.073 1.00 93.12 203 PHE A N 1
ATOM 1715 C CA . PHE A 1 203 ? 0.375 15.388 -20.193 1.00 93.12 203 PHE A CA 1
ATOM 1716 C C . PHE A 1 203 ? 0.803 16.693 -20.857 1.00 93.12 203 PHE A C 1
ATOM 1718 O O . PHE A 1 203 ? 1.900 16.800 -21.402 1.00 93.12 203 PHE A O 1
ATOM 1725 N N . GLN A 1 204 ? -0.072 17.693 -20.775 1.00 86.19 204 GLN A N 1
ATOM 1726 C CA . GLN A 1 204 ? 0.190 19.061 -21.241 1.00 86.19 204 GLN A CA 1
ATOM 1727 C C . GLN A 1 204 ? 0.141 20.081 -20.090 1.00 86.19 204 GLN A C 1
ATOM 1729 O O . GLN A 1 204 ? 0.492 21.241 -20.272 1.00 86.19 204 GLN A O 1
ATOM 1734 N N . ASP A 1 205 ? -0.279 19.647 -18.900 1.00 85.19 205 ASP A N 1
ATOM 1735 C CA . ASP A 1 205 ? -0.527 20.500 -17.740 1.00 85.19 205 ASP A CA 1
ATOM 1736 C C . ASP A 1 205 ? 0.758 20.789 -16.942 1.00 85.19 205 ASP A C 1
ATOM 1738 O O . ASP A 1 205 ? 1.502 19.870 -16.611 1.00 85.19 205 ASP A O 1
ATOM 1742 N N . GLU A 1 206 ? 0.989 22.030 -16.501 1.00 87.81 206 GLU A N 1
ATOM 1743 C CA . GLU A 1 206 ? 2.155 22.375 -15.654 1.00 87.81 206 GLU A CA 1
ATOM 1744 C C . GLU A 1 206 ? 2.205 21.576 -14.339 1.00 87.81 206 GLU A C 1
ATOM 1746 O O . GLU A 1 206 ? 3.284 21.253 -13.838 1.00 87.81 206 GLU A O 1
ATOM 1751 N N . LYS A 1 207 ? 1.038 21.160 -13.827 1.00 91.81 207 LYS A N 1
ATOM 1752 C CA . LYS A 1 207 ? 0.916 20.318 -12.629 1.00 91.81 207 LYS A CA 1
ATOM 1753 C C . LYS A 1 207 ? 1.735 19.026 -12.728 1.00 91.81 207 LYS A C 1
ATOM 1755 O O . LYS A 1 207 ? 2.256 18.561 -11.716 1.00 91.81 207 LYS A O 1
ATOM 1760 N N . ILE A 1 208 ? 1.889 18.438 -13.924 1.00 93.56 208 ILE A N 1
ATOM 1761 C CA . ILE A 1 208 ? 2.686 17.210 -14.058 1.00 93.56 208 ILE A CA 1
ATOM 1762 C C . ILE A 1 208 ? 4.171 17.457 -13.784 1.00 93.56 208 ILE A C 1
ATOM 1764 O O . ILE A 1 208 ? 4.836 16.588 -13.225 1.00 93.56 208 ILE A O 1
ATOM 1768 N N . LYS A 1 209 ? 4.695 18.643 -14.114 1.00 91.75 209 LYS A N 1
ATOM 1769 C CA . LYS A 1 209 ? 6.112 18.965 -13.908 1.00 91.75 209 LYS A CA 1
ATOM 1770 C C . LYS A 1 209 ? 6.438 19.043 -12.423 1.00 91.75 209 LYS A C 1
ATOM 1772 O O . LYS A 1 209 ? 7.468 18.524 -12.004 1.00 91.75 209 LYS A O 1
ATOM 1777 N N . GLU A 1 210 ? 5.536 19.618 -11.630 1.00 92.94 210 GLU A N 1
ATOM 1778 C CA . GLU A 1 210 ? 5.645 19.635 -10.171 1.00 92.94 210 GLU A CA 1
ATOM 1779 C C . GLU A 1 210 ? 5.674 18.210 -9.603 1.00 92.94 210 GLU A C 1
ATOM 1781 O O . GLU A 1 210 ? 6.635 17.850 -8.922 1.00 92.94 210 GLU A O 1
ATOM 1786 N N . ILE A 1 211 ? 4.696 17.371 -9.967 1.00 93.75 211 ILE A N 1
ATOM 1787 C CA . ILE A 1 211 ? 4.626 15.975 -9.507 1.00 93.75 211 ILE A CA 1
ATOM 1788 C C . ILE A 1 211 ? 5.909 15.218 -9.876 1.00 93.75 211 ILE A C 1
ATOM 1790 O O . ILE A 1 211 ? 6.486 14.533 -9.032 1.00 93.75 211 ILE A O 1
ATOM 1794 N N . VAL A 1 212 ? 6.393 15.350 -11.114 1.00 94.12 212 VAL A N 1
ATOM 1795 C CA . VAL A 1 212 ? 7.621 14.681 -11.575 1.00 94.12 212 VAL A CA 1
ATOM 1796 C C . VAL A 1 212 ? 8.855 15.201 -10.832 1.00 94.12 212 VAL A C 1
ATOM 1798 O O . VAL A 1 212 ? 9.689 14.399 -10.420 1.00 94.12 212 VAL A O 1
ATOM 1801 N N . SER A 1 213 ? 8.957 16.510 -10.577 1.00 92.94 213 SER A N 1
ATOM 1802 C CA . SER A 1 213 ? 10.081 17.096 -9.827 1.00 92.94 213 SER A CA 1
ATOM 1803 C C . SER A 1 213 ? 10.199 16.555 -8.398 1.00 92.94 213 SER A C 1
ATOM 1805 O O . SER A 1 213 ? 11.303 16.380 -7.883 1.00 92.94 213 SER A O 1
ATOM 1807 N N . GLN A 1 214 ? 9.064 16.234 -7.775 1.00 92.69 214 GLN A N 1
ATOM 1808 C CA . GLN A 1 214 ? 8.997 15.689 -6.420 1.00 92.69 214 GLN A CA 1
ATOM 1809 C C . GLN A 1 214 ? 9.207 14.165 -6.389 1.00 92.69 214 GLN A C 1
ATOM 1811 O O . GLN A 1 214 ? 9.476 13.596 -5.330 1.00 92.69 214 GLN A O 1
ATOM 1816 N N . ASN A 1 215 ? 9.117 13.494 -7.543 1.00 93.75 215 ASN A N 1
ATOM 1817 C CA . ASN A 1 215 ? 9.123 12.040 -7.659 1.00 93.75 215 ASN A CA 1
ATOM 1818 C C . ASN A 1 215 ? 10.201 11.556 -8.652 1.00 93.75 215 ASN A C 1
ATOM 1820 O O . ASN A 1 215 ? 9.908 11.341 -9.828 1.00 93.75 215 ASN A O 1
ATOM 1824 N N . PRO A 1 216 ? 11.427 11.232 -8.191 1.00 94.00 216 PRO A N 1
ATOM 1825 C CA . PRO A 1 216 ? 12.555 10.806 -9.043 1.00 94.00 216 PRO A CA 1
ATOM 1826 C C . PRO A 1 216 ? 12.400 9.399 -9.659 1.00 94.00 216 PRO A C 1
ATOM 1828 O O . PRO A 1 216 ? 13.354 8.821 -10.197 1.00 94.00 216 PRO A O 1
ATOM 1831 N N . SER A 1 217 ? 11.224 8.805 -9.488 1.00 96.50 217 SER A N 1
ATOM 1832 C CA . SER A 1 217 ? 10.797 7.540 -10.080 1.00 96.50 217 SER A CA 1
ATOM 1833 C C . SER A 1 217 ? 9.917 7.754 -11.316 1.00 96.50 217 SER A C 1
ATOM 1835 O O . SER A 1 217 ? 9.550 6.777 -11.967 1.00 96.50 217 SER A O 1
ATOM 1837 N N . LEU A 1 218 ? 9.586 9.008 -11.628 1.00 96.62 218 LEU A N 1
ATOM 1838 C CA . LEU A 1 218 ? 8.832 9.431 -12.798 1.00 96.62 218 LEU A CA 1
ATOM 1839 C C . LEU A 1 218 ? 9.739 10.227 -13.741 1.00 96.62 218 LEU A C 1
ATOM 1841 O O . LEU A 1 218 ? 10.682 10.884 -13.305 1.00 96.62 218 LEU A O 1
ATOM 1845 N N . GLN A 1 219 ? 9.433 10.185 -15.032 1.00 95.75 219 GLN A N 1
ATOM 1846 C CA . GLN A 1 219 ? 10.106 10.974 -16.056 1.00 95.75 219 GLN A CA 1
ATOM 1847 C C . GLN A 1 219 ? 9.076 11.488 -17.057 1.00 95.75 219 GLN A C 1
ATOM 1849 O O . GLN A 1 219 ? 8.251 10.718 -17.534 1.00 95.75 219 GLN A O 1
ATOM 1854 N N . LEU A 1 220 ? 9.134 12.775 -17.391 1.00 95.06 220 LEU A N 1
ATOM 1855 C CA . LEU A 1 220 ? 8.316 13.363 -18.449 1.00 95.06 220 LEU A CA 1
ATOM 1856 C C . LEU A 1 220 ? 9.184 13.589 -19.687 1.00 95.06 220 LEU A C 1
ATOM 1858 O O . LEU A 1 220 ? 10.237 14.220 -19.602 1.00 95.06 220 LEU A O 1
ATOM 1862 N N . GLU A 1 221 ? 8.757 13.073 -20.833 1.00 92.81 221 GLU A N 1
ATOM 1863 C CA . GLU A 1 221 ? 9.423 13.325 -22.108 1.00 92.81 221 GLU A CA 1
ATOM 1864 C C . GLU A 1 221 ? 9.068 14.722 -22.630 1.00 92.81 221 GLU A C 1
ATOM 1866 O O . GLU A 1 221 ? 7.916 15.002 -22.954 1.00 92.81 221 GLU A O 1
ATOM 1871 N N . ASN A 1 222 ? 10.068 15.602 -22.747 1.00 86.50 222 ASN A N 1
ATOM 1872 C CA . ASN A 1 222 ? 9.862 17.006 -23.128 1.00 86.50 222 ASN A CA 1
ATOM 1873 C C . ASN A 1 222 ? 9.232 17.187 -24.520 1.00 86.50 222 ASN A C 1
ATOM 1875 O O . ASN A 1 222 ? 8.511 18.155 -24.739 1.00 86.50 222 ASN A O 1
ATOM 1879 N N . SER A 1 223 ? 9.515 16.287 -25.464 1.00 86.56 223 SER A N 1
ATOM 1880 C CA . SER A 1 223 ? 9.045 16.387 -26.851 1.00 86.56 223 SER A CA 1
ATOM 1881 C C . SER A 1 223 ? 7.610 15.897 -27.040 1.00 86.56 223 SER A C 1
ATOM 1883 O O . SER A 1 223 ? 6.888 16.419 -27.886 1.00 86.56 223 SER A O 1
ATOM 1885 N N . THR A 1 224 ? 7.191 14.891 -26.272 1.00 89.00 224 THR A N 1
ATOM 1886 C CA . THR A 1 224 ? 5.908 14.194 -26.456 1.00 89.00 224 THR A CA 1
ATOM 1887 C C . THR A 1 224 ? 4.907 14.478 -25.337 1.00 89.00 224 THR A C 1
ATOM 1889 O O . THR A 1 224 ? 3.717 14.200 -25.499 1.00 89.00 224 THR A O 1
ATOM 1892 N N . GLY A 1 225 ? 5.374 14.997 -24.196 1.00 92.00 225 GLY A N 1
ATOM 1893 C CA . GLY A 1 225 ? 4.601 15.093 -22.960 1.00 92.00 225 GLY A CA 1
ATOM 1894 C C . GLY A 1 225 ? 4.277 13.728 -22.346 1.00 92.00 225 GLY A C 1
ATOM 1895 O O . GLY A 1 225 ? 3.398 13.638 -21.491 1.00 92.00 225 GLY A O 1
ATOM 1896 N N . TYR A 1 226 ? 4.924 12.650 -22.796 1.00 94.62 226 TYR A N 1
ATOM 1897 C CA . TYR A 1 226 ? 4.645 11.302 -22.313 1.00 94.62 226 TYR A CA 1
ATOM 1898 C C . TYR A 1 226 ? 5.296 11.070 -20.946 1.00 94.62 226 TYR A C 1
ATOM 1900 O O . TYR A 1 226 ? 6.493 11.296 -20.761 1.00 94.62 226 TYR A O 1
ATOM 1908 N N . LEU A 1 227 ? 4.504 10.617 -19.977 1.00 96.19 227 LEU A N 1
ATOM 1909 C CA . LEU A 1 227 ? 4.986 10.253 -18.647 1.00 96.19 227 LEU A CA 1
ATOM 1910 C C . LEU A 1 227 ? 5.457 8.798 -18.634 1.00 96.19 227 LEU A C 1
ATOM 1912 O O . LEU A 1 227 ? 4.688 7.911 -18.993 1.00 96.19 227 LEU A O 1
ATOM 1916 N N . LYS A 1 228 ? 6.660 8.549 -18.121 1.00 96.00 228 LYS A N 1
ATOM 1917 C CA . LYS A 1 228 ? 7.225 7.223 -17.848 1.00 96.00 228 LYS A CA 1
ATOM 1918 C C . LYS A 1 228 ? 7.403 6.986 -16.352 1.00 96.00 228 LYS A C 1
ATOM 1920 O O . LYS A 1 228 ? 7.891 7.858 -15.631 1.00 96.00 228 LYS A O 1
ATOM 1925 N N . ILE A 1 229 ? 7.068 5.785 -15.891 1.00 96.62 229 ILE A N 1
ATOM 1926 C CA . ILE A 1 229 ? 7.435 5.277 -14.567 1.00 96.62 229 ILE A CA 1
ATOM 1927 C C . ILE A 1 229 ? 8.743 4.496 -14.711 1.00 96.62 229 ILE A C 1
ATOM 1929 O O . ILE A 1 229 ? 8.763 3.362 -15.177 1.00 96.62 229 ILE A O 1
ATOM 1933 N N . ILE A 1 230 ? 9.851 5.108 -14.295 1.00 94.75 230 ILE A N 1
ATOM 1934 C CA . ILE A 1 230 ? 11.207 4.588 -14.535 1.00 94.75 230 ILE A CA 1
ATOM 1935 C C . ILE A 1 230 ? 11.756 3.739 -13.384 1.00 94.75 230 ILE A C 1
ATOM 1937 O O . ILE A 1 230 ? 12.801 3.104 -13.521 1.00 94.75 230 ILE A O 1
ATOM 1941 N N . LYS A 1 231 ? 11.092 3.741 -12.220 1.00 93.81 231 LYS A N 1
ATOM 1942 C CA . LYS A 1 231 ? 11.503 2.956 -11.045 1.00 93.81 231 LYS A CA 1
ATOM 1943 C C . LYS A 1 231 ? 10.299 2.345 -10.341 1.00 93.81 231 LYS A C 1
ATOM 1945 O O . LYS A 1 231 ? 9.327 3.037 -10.042 1.00 93.81 231 LYS A O 1
ATOM 1950 N N . SER A 1 232 ? 10.435 1.079 -9.943 1.00 93.62 232 SER A N 1
ATOM 1951 C CA . SER A 1 232 ? 9.422 0.342 -9.170 1.00 93.62 232 SER A CA 1
ATOM 1952 C C . SER A 1 232 ? 9.087 0.985 -7.822 1.00 93.62 232 SER A C 1
ATOM 1954 O O . SER A 1 232 ? 7.997 0.779 -7.289 1.00 93.62 232 SER A O 1
ATOM 1956 N N . LYS A 1 233 ? 10.004 1.804 -7.287 1.00 95.00 233 LYS A N 1
ATOM 1957 C CA . LYS A 1 233 ? 9.808 2.571 -6.055 1.00 95.00 233 LYS A CA 1
ATOM 1958 C C . LYS A 1 233 ? 8.502 3.372 -6.069 1.00 95.00 233 LYS A C 1
ATOM 1960 O O . LYS A 1 233 ? 7.810 3.350 -5.066 1.00 95.00 233 LYS A O 1
ATOM 1965 N N . PHE A 1 234 ? 8.125 3.985 -7.195 1.00 96.50 234 PHE A N 1
ATOM 1966 C CA . PHE A 1 234 ? 6.883 4.764 -7.277 1.00 96.50 234 PHE A CA 1
ATOM 1967 C C . PHE A 1 234 ? 5.645 3.947 -6.880 1.00 96.50 234 PHE A C 1
ATOM 1969 O O . PHE A 1 234 ? 4.837 4.385 -6.071 1.00 96.50 234 PHE A O 1
ATOM 1976 N N . ILE A 1 235 ? 5.517 2.728 -7.405 1.00 97.44 235 ILE A N 1
ATOM 1977 C CA . ILE A 1 235 ? 4.375 1.855 -7.107 1.00 97.44 235 ILE A CA 1
ATOM 1978 C C . ILE A 1 235 ? 4.417 1.357 -5.660 1.00 97.44 235 ILE A C 1
ATOM 1980 O O . ILE A 1 235 ? 3.379 1.285 -5.007 1.00 97.44 235 ILE A O 1
ATOM 1984 N N . ASN A 1 236 ? 5.608 1.064 -5.132 1.00 95.75 236 ASN A N 1
ATOM 1985 C CA . ASN A 1 236 ? 5.771 0.729 -3.716 1.00 95.75 236 ASN A CA 1
ATOM 1986 C C . ASN A 1 236 ? 5.350 1.885 -2.798 1.00 95.75 236 ASN A C 1
ATOM 1988 O O . ASN A 1 236 ? 4.628 1.650 -1.832 1.00 95.75 236 ASN A O 1
ATOM 1992 N N . ASP A 1 237 ? 5.708 3.121 -3.149 1.00 95.94 237 ASP A N 1
ATOM 1993 C CA . ASP A 1 237 ? 5.291 4.316 -2.414 1.00 95.94 237 ASP A CA 1
ATOM 1994 C C . ASP A 1 237 ? 3.752 4.482 -2.454 1.00 95.94 237 ASP A C 1
ATOM 1996 O O . ASP A 1 237 ? 3.151 4.892 -1.462 1.00 95.94 237 ASP A O 1
ATOM 2000 N N . VAL A 1 238 ? 3.081 4.087 -3.548 1.00 97.25 238 VAL A N 1
ATOM 2001 C CA . VAL A 1 238 ? 1.604 4.074 -3.642 1.00 97.25 238 VAL A CA 1
ATOM 2002 C C . VAL A 1 238 ? 0.970 2.997 -2.753 1.00 97.25 238 VAL A C 1
ATOM 2004 O O . VAL A 1 238 ? -0.027 3.278 -2.086 1.00 97.25 238 VAL A O 1
ATOM 2007 N N . PHE A 1 239 ? 1.528 1.781 -2.693 1.00 96.69 239 PHE A N 1
ATOM 2008 C CA . PHE A 1 239 ? 1.065 0.754 -1.743 1.00 96.69 239 PHE A CA 1
ATOM 2009 C C . PHE A 1 239 ? 1.131 1.252 -0.299 1.00 96.69 239 PHE A C 1
ATOM 2011 O O . PHE A 1 239 ? 0.200 1.046 0.487 1.00 96.69 239 PHE A O 1
ATOM 2018 N N . ASP A 1 240 ? 2.239 1.901 0.042 1.00 94.69 240 ASP A N 1
ATOM 2019 C CA . ASP A 1 240 ? 2.486 2.405 1.382 1.00 94.69 240 ASP A CA 1
ATOM 2020 C C . ASP A 1 240 ? 1.566 3.593 1.701 1.00 94.69 240 ASP A C 1
ATOM 2022 O O . ASP A 1 240 ? 1.016 3.637 2.799 1.00 94.69 240 ASP A O 1
ATOM 2026 N N . LEU A 1 241 ? 1.312 4.480 0.730 1.00 96.56 241 LEU A N 1
ATOM 2027 C CA . LEU A 1 241 ? 0.344 5.576 0.841 1.00 96.56 241 LEU A CA 1
ATOM 2028 C C . LEU A 1 241 ? -1.073 5.069 1.131 1.00 96.56 241 LEU A C 1
ATOM 2030 O O . LEU A 1 241 ? -1.731 5.581 2.033 1.00 96.56 241 LEU A O 1
ATOM 2034 N N . ILE A 1 242 ? -1.547 4.073 0.372 1.00 96.81 242 ILE A N 1
ATOM 2035 C CA . ILE A 1 242 ? -2.876 3.486 0.590 1.00 96.81 242 ILE A CA 1
ATOM 2036 C C . ILE A 1 242 ? -2.929 2.853 1.986 1.00 96.81 242 ILE A C 1
ATOM 2038 O O . ILE A 1 242 ? -3.884 3.075 2.723 1.00 96.81 242 ILE A O 1
ATOM 2042 N N . SER A 1 243 ? -1.893 2.111 2.381 1.00 95.00 243 SER A N 1
ATOM 2043 C CA . SER A 1 243 ? -1.844 1.471 3.702 1.00 95.00 243 SER A CA 1
ATOM 2044 C C . SER A 1 243 ? -1.880 2.495 4.842 1.00 95.00 243 SER A C 1
ATOM 2046 O O . SER A 1 243 ? -2.651 2.320 5.780 1.00 95.00 243 SER A O 1
ATOM 2048 N N . ASP A 1 244 ? -1.108 3.583 4.747 1.00 93.81 244 ASP A N 1
ATOM 2049 C CA . ASP A 1 244 ? -1.124 4.654 5.754 1.00 93.81 244 ASP A CA 1
ATOM 2050 C C . ASP A 1 244 ? -2.488 5.339 5.839 1.00 93.81 244 ASP A C 1
ATOM 2052 O O . ASP A 1 244 ? -2.991 5.599 6.931 1.00 93.81 244 ASP A O 1
ATOM 2056 N N . PHE A 1 245 ? -3.104 5.608 4.685 1.00 96.06 245 PHE A N 1
ATOM 2057 C CA . PHE A 1 245 ? -4.420 6.230 4.628 1.00 96.06 245 PHE A CA 1
ATOM 2058 C C . PHE A 1 245 ? -5.470 5.396 5.371 1.00 96.06 245 PHE A C 1
ATOM 2060 O O . PHE A 1 245 ? -6.197 5.932 6.206 1.00 96.06 245 PHE A O 1
ATOM 2067 N N . TYR A 1 246 ? -5.541 4.088 5.106 1.00 96.38 246 TYR A N 1
ATOM 2068 C CA . TYR A 1 246 ? -6.516 3.220 5.772 1.00 96.38 246 TYR A CA 1
ATOM 2069 C C . TYR A 1 246 ? -6.203 2.991 7.252 1.00 96.38 246 TYR A C 1
ATOM 2071 O O . TYR A 1 246 ? -7.131 2.792 8.036 1.00 96.38 246 TYR A O 1
ATOM 2079 N N . GLU A 1 247 ? -4.930 3.056 7.649 1.00 93.56 247 GLU A N 1
ATOM 2080 C CA . GLU A 1 247 ? -4.544 3.004 9.058 1.00 93.56 247 GLU A CA 1
ATOM 2081 C C . GLU A 1 247 ? -5.055 4.242 9.812 1.00 93.56 247 GLU A C 1
ATOM 2083 O O . GLU A 1 247 ? -5.669 4.119 10.870 1.00 93.56 247 GLU A O 1
ATOM 2088 N N . GLU A 1 248 ? -4.880 5.443 9.260 1.00 93.44 248 GLU A N 1
ATOM 2089 C CA . GLU A 1 248 ? -5.405 6.659 9.897 1.00 93.44 248 GLU A CA 1
ATOM 2090 C C . GLU A 1 248 ? -6.942 6.721 9.832 1.00 93.44 248 GLU A C 1
ATOM 2092 O O . GLU A 1 248 ? -7.607 7.157 10.780 1.00 93.44 248 GLU A O 1
ATOM 2097 N N . LEU A 1 249 ? -7.538 6.215 8.747 1.00 95.75 249 LEU A N 1
ATOM 2098 C CA . LEU A 1 249 ? -8.989 6.121 8.607 1.00 95.75 249 LEU A CA 1
ATOM 2099 C C . LEU A 1 249 ? -9.600 5.234 9.697 1.00 95.75 249 LEU A C 1
ATOM 2101 O O . LEU A 1 249 ? -10.609 5.626 10.284 1.00 95.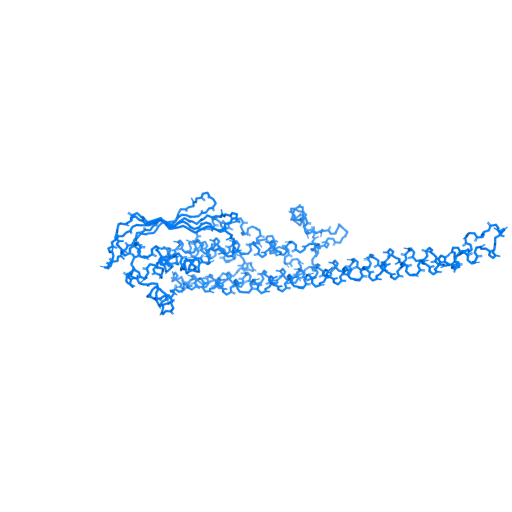75 249 LEU A O 1
ATOM 2105 N N . ILE A 1 250 ? -8.999 4.078 10.015 1.00 95.25 250 ILE A N 1
ATOM 2106 C CA . ILE A 1 250 ? -9.541 3.197 11.058 1.00 95.25 250 ILE A CA 1
ATOM 2107 C C . ILE A 1 250 ? -9.457 3.827 12.447 1.00 95.25 250 ILE A C 1
ATOM 2109 O O . ILE A 1 250 ? -10.408 3.707 13.215 1.00 95.25 250 ILE A O 1
ATOM 2113 N N . TRP A 1 251 ? -8.390 4.574 12.755 1.00 93.44 251 TRP A N 1
ATOM 2114 C CA . TRP A 1 251 ? -8.301 5.337 14.005 1.00 93.44 251 TRP A CA 1
ATOM 2115 C C . TRP A 1 251 ? -9.428 6.360 14.126 1.00 93.44 251 TRP A C 1
ATOM 2117 O O . TRP A 1 251 ? -10.056 6.494 15.178 1.00 93.44 251 TRP A O 1
ATOM 2127 N N . THR A 1 252 ? -9.701 7.067 13.034 1.00 94.25 252 THR A N 1
ATOM 2128 C CA . THR A 1 252 ? -10.709 8.126 13.009 1.00 94.25 252 THR A CA 1
ATOM 2129 C C . THR A 1 252 ? -12.130 7.551 13.085 1.00 94.25 252 THR A C 1
ATOM 2131 O O . THR A 1 252 ? -12.971 8.061 13.832 1.00 94.25 252 THR A O 1
ATOM 2134 N N . LEU A 1 253 ? -12.388 6.448 12.375 1.00 95.31 253 LEU A N 1
ATOM 2135 C CA . LEU A 1 253 ? -13.648 5.705 12.445 1.00 95.31 253 LEU A CA 1
ATOM 2136 C C . LEU A 1 253 ? -13.890 5.143 13.843 1.00 95.31 253 LEU A C 1
ATOM 2138 O O . LEU A 1 253 ? -14.978 5.318 14.392 1.00 95.31 253 LEU A O 1
ATOM 2142 N N . ASP A 1 254 ? -12.877 4.516 14.442 1.00 94.81 254 ASP A N 1
ATOM 2143 C CA . ASP A 1 254 ? -13.029 3.914 15.761 1.00 94.81 254 ASP A CA 1
ATOM 2144 C C . ASP A 1 254 ? -13.303 4.978 16.825 1.00 94.81 254 ASP A C 1
ATOM 2146 O O . ASP A 1 254 ? -14.210 4.824 17.643 1.00 94.81 254 ASP A O 1
ATOM 2150 N N . LYS A 1 255 ? -12.618 6.127 16.750 1.00 93.69 255 LYS A N 1
ATOM 2151 C CA . LYS A 1 255 ? -12.912 7.287 17.602 1.00 93.69 255 LYS A CA 1
ATOM 2152 C C . LYS A 1 255 ? -14.373 7.730 17.480 1.00 93.69 255 LYS A C 1
ATOM 2154 O O . LYS A 1 255 ? -15.025 7.952 18.501 1.00 93.69 255 LYS A O 1
ATOM 2159 N N . LYS A 1 256 ? -14.927 7.805 16.261 1.00 94.00 256 LYS A N 1
ATOM 2160 C CA . LYS A 1 256 ? -16.352 8.133 16.044 1.00 94.00 256 LYS A CA 1
ATOM 2161 C C . LYS A 1 256 ? -17.290 7.079 16.643 1.00 94.00 256 LYS A C 1
ATOM 2163 O O . LYS A 1 256 ? -18.374 7.425 17.107 1.00 94.00 256 LYS A O 1
ATOM 2168 N N . GLN A 1 257 ? -16.872 5.815 16.688 1.00 94.06 257 GLN A N 1
ATOM 2169 C CA . GLN A 1 257 ? -17.600 4.718 17.335 1.00 94.06 257 GLN A CA 1
ATOM 2170 C C . GLN A 1 257 ? -17.345 4.607 18.849 1.00 94.06 257 GLN A C 1
ATOM 2172 O O . GLN A 1 257 ? -17.682 3.582 19.445 1.00 94.06 257 GLN A O 1
ATOM 2177 N N . ASN A 1 258 ? -16.761 5.630 19.486 1.00 93.88 258 ASN A N 1
ATOM 2178 C CA . ASN A 1 258 ? -16.360 5.589 20.895 1.00 93.88 258 ASN A CA 1
ATOM 2179 C C . ASN A 1 258 ? -15.438 4.390 21.203 1.00 93.88 258 ASN A C 1
ATOM 2181 O O . ASN A 1 258 ? -15.624 3.665 22.191 1.00 93.88 258 ASN A O 1
ATOM 2185 N N . TYR A 1 259 ? -14.467 4.182 20.315 1.00 95.06 259 TYR A N 1
ATOM 2186 C CA . TYR A 1 259 ? -13.395 3.194 20.387 1.00 95.06 259 TYR A CA 1
ATOM 2187 C C . TYR A 1 259 ? -13.882 1.742 20.489 1.00 95.06 259 TYR A C 1
ATOM 2189 O O . TYR A 1 259 ? -13.379 0.954 21.294 1.00 95.06 259 TYR A O 1
ATOM 2197 N N . LYS A 1 260 ? -14.917 1.385 19.719 1.00 95.19 260 LYS A N 1
ATOM 2198 C CA . LYS A 1 260 ? -15.537 0.052 19.754 1.00 95.19 260 LYS A CA 1
ATOM 2199 C C . LYS A 1 260 ? -14.552 -1.060 19.373 1.00 95.19 260 LYS A C 1
ATOM 2201 O O . LYS A 1 260 ? -14.556 -2.105 20.014 1.00 95.19 260 LYS A O 1
ATOM 2206 N N . ILE A 1 261 ? -13.703 -0.848 18.372 1.00 95.06 261 ILE A N 1
ATOM 2207 C CA . ILE A 1 261 ? -12.702 -1.819 17.909 1.00 95.06 261 ILE A CA 1
ATOM 2208 C C . ILE A 1 261 ? -11.663 -2.065 19.000 1.00 95.06 261 ILE A C 1
ATOM 2210 O O . ILE A 1 261 ? -11.425 -3.211 19.385 1.00 95.06 261 ILE A O 1
ATOM 2214 N N . ILE A 1 262 ? -11.088 -0.995 19.557 1.00 94.75 262 ILE A N 1
ATOM 2215 C CA . ILE A 1 262 ? -10.129 -1.108 20.663 1.00 94.75 262 ILE A CA 1
ATOM 2216 C C . ILE A 1 262 ? -10.778 -1.805 21.863 1.00 94.75 262 ILE A C 1
ATOM 2218 O O . ILE A 1 262 ? -10.165 -2.694 22.453 1.00 94.75 262 ILE A O 1
ATOM 2222 N N . LYS A 1 263 ? -12.026 -1.457 22.207 1.00 95.25 263 LYS A N 1
ATOM 2223 C CA . LYS A 1 263 ? -12.780 -2.118 23.284 1.00 95.25 263 LYS A CA 1
ATOM 2224 C C . LYS A 1 263 ? -12.962 -3.609 23.021 1.00 95.25 263 LYS A C 1
ATOM 2226 O O . LYS A 1 263 ? -12.748 -4.394 23.939 1.00 95.25 263 LYS A O 1
ATOM 2231 N N . ASN A 1 264 ? -13.305 -4.013 21.799 1.00 94.38 264 ASN A N 1
ATOM 2232 C CA . ASN A 1 264 ? -13.426 -5.426 21.432 1.00 94.38 264 ASN A CA 1
ATOM 2233 C C . ASN A 1 264 ? -12.087 -6.165 21.591 1.00 94.38 264 ASN A C 1
ATOM 2235 O O . ASN A 1 264 ? -12.064 -7.282 22.107 1.00 94.38 264 ASN A O 1
ATOM 2239 N N . GLY A 1 265 ? -10.973 -5.524 21.220 1.00 93.50 265 GLY A N 1
ATOM 2240 C CA . GLY A 1 265 ? -9.620 -6.040 21.447 1.00 93.50 265 GLY A CA 1
ATOM 2241 C C . GLY A 1 265 ? -9.289 -6.223 22.932 1.00 93.50 265 GLY A C 1
ATOM 2242 O O . GLY A 1 265 ? -8.888 -7.315 23.337 1.00 93.50 265 GLY A O 1
ATOM 2243 N N . LEU A 1 266 ? -9.524 -5.198 23.761 1.00 93.56 266 LEU A N 1
ATOM 2244 C CA . LEU A 1 266 ? -9.304 -5.266 25.213 1.00 93.56 266 LEU A CA 1
ATOM 2245 C C . LEU A 1 266 ? -10.187 -6.327 25.877 1.00 93.56 266 LEU A C 1
ATOM 2247 O O . LEU A 1 266 ? -9.691 -7.096 26.695 1.00 93.56 266 LEU A O 1
ATOM 2251 N N . LYS A 1 267 ? -11.473 -6.399 25.513 1.00 94.00 267 LYS A N 1
ATOM 2252 C CA . LYS A 1 267 ? -12.415 -7.406 26.031 1.00 94.00 267 LYS A CA 1
ATOM 2253 C C . LYS A 1 267 ? -11.961 -8.817 25.698 1.00 94.00 267 LYS A C 1
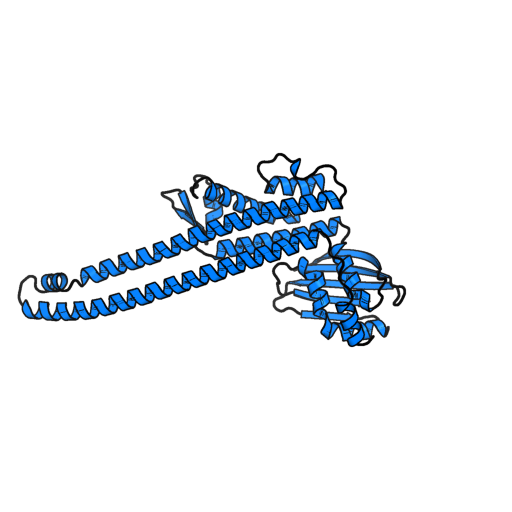ATOM 2255 O O . LYS A 1 267 ? -11.944 -9.674 26.575 1.00 94.00 267 LYS A O 1
ATOM 2260 N N . TYR A 1 268 ? -11.558 -9.049 24.451 1.00 92.81 268 TYR A N 1
ATOM 2261 C CA . TYR A 1 268 ? -11.029 -10.341 24.033 1.00 92.81 268 TYR A CA 1
ATOM 2262 C C . TYR A 1 268 ? -9.788 -10.720 24.844 1.00 92.81 268 TYR A C 1
ATOM 2264 O O . TYR A 1 268 ? -9.726 -11.825 25.379 1.00 92.81 268 TYR A O 1
ATOM 2272 N N . TRP A 1 269 ? -8.841 -9.793 24.990 1.00 91.38 269 TRP A N 1
ATOM 2273 C CA . TRP A 1 269 ? -7.561 -10.051 25.640 1.00 91.38 269 TRP A CA 1
ATOM 2274 C C . TRP A 1 269 ? -7.665 -10.230 27.161 1.00 91.38 269 TRP A C 1
ATOM 2276 O O . TRP A 1 269 ? -7.196 -11.221 27.718 1.00 91.38 269 TRP A O 1
ATOM 2286 N N . PHE A 1 270 ? -8.351 -9.319 27.853 1.00 92.81 270 PHE A N 1
ATOM 2287 C CA . PHE A 1 270 ? -8.584 -9.440 29.294 1.00 92.81 270 PHE A CA 1
ATOM 2288 C C . PHE A 1 270 ? -9.651 -10.475 29.647 1.00 92.81 270 PHE A C 1
ATOM 2290 O O . PHE A 1 270 ? -9.772 -10.841 30.816 1.00 92.81 270 PHE A O 1
ATOM 2297 N N . GLY A 1 271 ? -10.376 -11.005 28.660 1.00 92.12 271 GLY A N 1
ATOM 2298 C CA . GLY A 1 271 ? -11.443 -11.975 28.881 1.00 92.12 271 GLY A CA 1
ATOM 2299 C C . GLY A 1 271 ? -10.983 -13.300 29.512 1.00 92.12 271 GLY A C 1
ATOM 2300 O O . GLY A 1 271 ? -11.783 -14.075 30.041 1.00 92.12 271 GLY A O 1
ATOM 2301 N N . VAL A 1 272 ? -9.669 -13.548 29.524 1.00 91.81 272 VAL A N 1
ATOM 2302 C CA . VAL A 1 272 ? -9.071 -14.659 30.267 1.00 91.81 272 VAL A CA 1
ATOM 2303 C C . VAL A 1 272 ? -9.203 -14.477 31.789 1.00 91.81 272 VAL A C 1
ATOM 2305 O O . VAL A 1 272 ? -9.408 -15.455 32.513 1.00 91.81 272 VAL A O 1
ATOM 2308 N N . LEU A 1 273 ? -9.130 -13.235 32.290 1.00 91.31 273 LEU A N 1
ATOM 2309 C CA . LEU A 1 273 ? -9.327 -12.899 33.707 1.00 91.31 273 LEU A CA 1
ATOM 2310 C C . LEU A 1 273 ? -10.780 -13.143 34.117 1.00 91.31 273 LEU A C 1
ATOM 2312 O O . LEU A 1 273 ? -11.039 -13.821 35.122 1.00 91.31 273 LEU A O 1
ATOM 2316 N N . ASP A 1 274 ? -11.703 -12.656 33.295 1.00 90.94 274 ASP A N 1
ATOM 2317 C CA . ASP A 1 274 ? -13.146 -12.763 33.459 1.00 90.94 274 ASP A CA 1
ATOM 2318 C C . ASP A 1 274 ? -13.821 -12.730 32.086 1.00 90.94 274 ASP A C 1
ATOM 2320 O O . ASP A 1 274 ? -13.462 -11.907 31.262 1.00 90.94 274 ASP A O 1
ATOM 2324 N N . ARG A 1 275 ? -14.816 -13.580 31.823 1.00 86.94 275 ARG A N 1
ATOM 2325 C CA . ARG A 1 275 ? -15.522 -13.547 30.529 1.00 86.94 275 ARG A CA 1
ATOM 2326 C C . ARG A 1 275 ? -16.421 -12.318 30.392 1.00 86.94 275 ARG A C 1
ATOM 2328 O O . ARG A 1 275 ? -16.749 -11.925 29.278 1.00 86.94 275 ARG A O 1
ATOM 2335 N N . GLU A 1 276 ? -16.817 -11.723 31.514 1.00 89.00 276 GLU A N 1
ATOM 2336 C CA . GLU A 1 276 ? -17.665 -10.533 31.568 1.00 89.00 276 GLU A CA 1
ATOM 2337 C C . GLU A 1 276 ? -16.818 -9.291 31.877 1.00 89.00 276 GLU A C 1
ATOM 2339 O O . GLU A 1 276 ? -16.878 -8.729 32.969 1.00 89.00 276 GLU A O 1
ATOM 2344 N N . ILE A 1 277 ? -15.998 -8.883 30.905 1.00 92.75 277 ILE A N 1
ATOM 2345 C CA . ILE A 1 277 ? -15.200 -7.651 30.968 1.00 92.75 277 ILE A CA 1
ATOM 2346 C C . ILE A 1 277 ? -16.007 -6.493 30.390 1.00 92.75 277 ILE A C 1
ATOM 2348 O O . ILE A 1 277 ? -16.434 -6.537 29.229 1.00 92.75 277 ILE A O 1
ATOM 2352 N N . ASP A 1 278 ? -16.153 -5.426 31.174 1.00 93.56 278 ASP A N 1
ATOM 2353 C CA . ASP A 1 278 ? -16.679 -4.156 30.690 1.00 93.56 278 ASP A CA 1
ATOM 2354 C C . ASP A 1 278 ? -15.609 -3.063 30.695 1.00 93.56 278 ASP A C 1
ATOM 2356 O O . ASP A 1 278 ? -14.794 -2.980 31.610 1.00 93.56 278 ASP A O 1
ATOM 2360 N N . ILE A 1 279 ? -15.594 -2.240 29.645 1.00 94.50 279 ILE A N 1
ATOM 2361 C CA . ILE A 1 279 ? -14.626 -1.148 29.484 1.00 94.50 279 ILE A CA 1
ATOM 2362 C C . ILE A 1 279 ? -15.370 0.164 29.727 1.00 94.50 279 ILE A C 1
ATOM 2364 O O . ILE A 1 279 ? -15.981 0.714 28.806 1.00 94.50 279 ILE A O 1
ATOM 2368 N N . GLU A 1 280 ? -15.329 0.646 30.968 1.00 91.75 280 GLU A N 1
ATOM 2369 C CA . GLU A 1 280 ? -16.112 1.798 31.428 1.00 91.75 280 GLU A CA 1
ATOM 2370 C C . GLU A 1 280 ? -15.606 3.110 30.829 1.00 91.75 280 GLU A C 1
ATOM 2372 O O . GLU A 1 280 ? -16.388 3.957 30.391 1.00 91.75 280 GLU A O 1
ATOM 2377 N N . LYS A 1 281 ? -14.282 3.275 30.789 1.00 93.31 281 LYS A N 1
ATOM 2378 C CA . LYS A 1 281 ? -13.631 4.450 30.208 1.00 93.31 281 LYS A CA 1
ATOM 2379 C C . LYS A 1 281 ? -12.534 4.020 29.264 1.00 93.31 281 LYS A C 1
ATOM 2381 O O . LYS A 1 281 ? -11.807 3.066 29.533 1.00 93.31 281 LYS A O 1
ATOM 2386 N N . LEU A 1 282 ? -12.422 4.748 28.162 1.00 95.88 282 LEU A N 1
ATOM 2387 C CA . LEU A 1 282 ? -11.321 4.611 27.229 1.00 95.88 282 LEU A CA 1
ATOM 2388 C C . LEU A 1 282 ? -11.038 5.967 26.605 1.00 95.88 282 LEU A C 1
ATOM 2390 O O . LEU A 1 282 ? -11.947 6.588 26.054 1.00 95.88 282 LEU A O 1
ATOM 2394 N N . ASP A 1 283 ? -9.787 6.392 26.692 1.00 94.06 283 ASP A N 1
ATOM 2395 C CA . ASP A 1 283 ? -9.281 7.547 25.973 1.00 94.06 283 ASP A CA 1
ATOM 2396 C C . ASP A 1 283 ? -8.036 7.174 25.167 1.00 94.06 283 ASP A C 1
ATOM 2398 O O . ASP A 1 283 ? -7.294 6.256 25.522 1.00 94.06 283 ASP A O 1
ATOM 2402 N N . CYS A 1 284 ? -7.838 7.868 24.052 1.00 93.62 284 CYS A N 1
ATOM 2403 C CA . CYS A 1 284 ? -6.715 7.639 23.159 1.00 93.62 284 CYS A CA 1
ATOM 2404 C C . CYS A 1 284 ? -6.018 8.966 22.858 1.00 93.62 284 CYS A C 1
ATOM 2406 O O . CYS A 1 284 ? -6.558 9.821 22.155 1.00 93.62 284 CYS A O 1
ATOM 2408 N N . GLU A 1 285 ? -4.782 9.094 23.327 1.00 92.50 285 GLU A N 1
ATOM 2409 C CA . GLU A 1 285 ? -3.934 10.261 23.112 1.00 92.50 285 GLU A CA 1
ATOM 2410 C C . GLU A 1 285 ? -2.853 9.980 22.067 1.00 92.50 285 GLU A C 1
ATOM 2412 O O . GLU A 1 285 ? -2.252 8.901 22.017 1.00 92.50 285 GLU A O 1
ATOM 2417 N N . GLU A 1 286 ? -2.549 10.987 21.254 1.00 90.44 286 GLU A N 1
ATOM 2418 C CA . GLU A 1 286 ? -1.369 10.956 20.397 1.00 90.44 286 GLU A CA 1
ATOM 2419 C C . GLU A 1 286 ? -0.119 11.285 21.205 1.00 90.44 286 GLU A C 1
ATOM 2421 O O . GLU A 1 286 ? -0.074 12.241 21.978 1.00 90.44 286 GLU A O 1
ATOM 2426 N N . ILE A 1 287 ? 0.925 10.485 21.013 1.00 92.19 287 ILE A N 1
ATOM 2427 C CA . ILE A 1 287 ? 2.215 10.670 21.670 1.00 92.19 287 ILE A CA 1
ATOM 2428 C C . ILE A 1 287 ? 3.327 10.690 20.628 1.00 92.19 287 ILE A C 1
ATOM 2430 O O . ILE A 1 287 ? 3.159 10.292 19.473 1.00 92.19 287 ILE A O 1
ATOM 2434 N N . LYS A 1 288 ? 4.525 11.112 21.038 1.00 88.31 288 LYS A N 1
ATOM 2435 C CA . LYS A 1 288 ? 5.694 11.097 20.157 1.00 88.31 288 LYS A CA 1
ATOM 2436 C C . LYS A 1 288 ? 5.903 9.691 19.574 1.00 88.31 288 LYS A C 1
ATOM 2438 O O . LYS A 1 288 ? 6.244 8.764 20.307 1.00 88.31 288 LYS A O 1
ATOM 2443 N N . LYS A 1 289 ? 5.761 9.579 18.246 1.00 86.06 289 LYS A N 1
ATOM 2444 C CA . LYS A 1 289 ? 5.900 8.341 17.455 1.00 86.06 289 LYS A CA 1
ATOM 2445 C C . LYS A 1 289 ? 4.870 7.247 17.777 1.00 86.06 289 LYS A C 1
ATOM 2447 O O . LYS A 1 289 ? 5.178 6.076 17.570 1.00 86.06 289 LYS A O 1
ATOM 2452 N N . GLY A 1 290 ? 3.683 7.574 18.284 1.00 89.69 290 GLY A N 1
ATOM 2453 C CA . GLY A 1 290 ? 2.731 6.531 18.660 1.00 89.69 290 GLY A CA 1
ATOM 2454 C C . GLY A 1 290 ? 1.399 7.028 19.197 1.00 89.69 290 GLY A C 1
ATOM 2455 O O . GLY A 1 290 ? 1.080 8.211 19.107 1.00 89.69 290 GLY A O 1
ATOM 2456 N N . LYS A 1 291 ? 0.649 6.110 19.806 1.00 92.00 291 LYS A N 1
ATOM 2457 C CA . LYS A 1 291 ? -0.590 6.409 20.531 1.00 92.00 291 LYS A CA 1
ATOM 2458 C C . LYS A 1 291 ? -0.567 5.764 21.918 1.00 92.00 291 LYS A C 1
ATOM 2460 O O . LYS A 1 291 ? 0.105 4.751 22.137 1.00 92.00 291 LYS A O 1
ATOM 2465 N N . ARG A 1 292 ? -1.267 6.387 22.861 1.00 94.25 292 ARG A N 1
ATOM 2466 C CA . ARG A 1 292 ? -1.466 5.908 24.229 1.00 94.25 292 ARG A CA 1
ATOM 2467 C C . ARG A 1 292 ? -2.955 5.709 24.452 1.00 94.25 292 ARG A C 1
ATOM 2469 O O . ARG A 1 292 ? -3.723 6.632 24.222 1.00 94.25 292 ARG A O 1
ATOM 2476 N N . ILE A 1 293 ? -3.336 4.519 24.888 1.00 95.81 293 ILE A N 1
ATOM 2477 C CA . ILE A 1 293 ? -4.715 4.156 25.193 1.00 95.81 293 ILE A CA 1
ATOM 2478 C C . ILE A 1 293 ? -4.809 3.995 26.704 1.00 95.81 293 ILE A C 1
ATOM 2480 O O . ILE A 1 293 ? -4.241 3.054 27.259 1.00 95.81 293 ILE A O 1
ATOM 2484 N N . ASP A 1 294 ? -5.503 4.911 27.363 1.00 96.69 294 ASP A N 1
ATOM 2485 C CA . ASP A 1 294 ? -5.822 4.821 28.784 1.00 96.69 294 ASP A CA 1
ATOM 2486 C C . ASP A 1 294 ? -7.217 4.215 28.930 1.00 96.69 294 ASP A C 1
ATOM 2488 O O . ASP A 1 294 ? -8.155 4.625 28.245 1.00 96.69 294 ASP A O 1
ATOM 2492 N N . PHE A 1 295 ? -7.367 3.222 29.801 1.00 96.94 295 PHE A N 1
ATOM 2493 C CA . PHE A 1 295 ? -8.624 2.499 29.943 1.00 96.94 295 PHE A CA 1
ATOM 2494 C C . PHE A 1 295 ? -8.929 2.126 31.397 1.00 96.94 295 PHE A C 1
ATOM 2496 O O . PHE A 1 295 ? -8.036 1.962 32.231 1.00 96.94 295 PHE A O 1
ATOM 2503 N N . GLU A 1 296 ? -10.217 1.984 31.691 1.00 97.12 296 GLU A N 1
ATOM 2504 C CA . GLU A 1 296 ? -10.753 1.525 32.973 1.00 97.12 296 GLU A CA 1
ATOM 2505 C C . GLU A 1 296 ? -11.648 0.316 32.715 1.00 97.12 296 GLU A C 1
ATOM 2507 O O . GLU A 1 296 ? -12.576 0.380 31.905 1.00 97.12 296 GLU A O 1
ATOM 2512 N N . ILE A 1 297 ? -11.323 -0.797 33.368 1.00 96.06 297 ILE A N 1
ATOM 2513 C CA . ILE A 1 297 ? -12.010 -2.076 33.223 1.00 96.06 297 ILE A CA 1
ATOM 2514 C C . ILE A 1 297 ? -12.765 -2.384 34.501 1.00 96.06 297 ILE A C 1
ATOM 2516 O O . ILE A 1 297 ? -12.224 -2.221 35.595 1.00 96.06 297 ILE A O 1
ATOM 2520 N N . ASN A 1 298 ? -13.975 -2.907 34.349 1.00 95.06 298 ASN A N 1
ATOM 2521 C CA . ASN A 1 298 ? -14.745 -3.502 35.421 1.00 95.06 298 ASN A CA 1
ATOM 2522 C C . ASN A 1 298 ? -14.965 -4.996 35.154 1.00 95.06 298 ASN A C 1
ATOM 2524 O O . ASN A 1 298 ? -15.239 -5.421 34.029 1.00 95.06 298 ASN A O 1
ATOM 2528 N N . SER A 1 299 ? -14.810 -5.795 36.203 1.00 93.12 299 SER A N 1
ATOM 2529 C CA . SER A 1 299 ? -14.957 -7.245 36.188 1.00 93.12 299 SER A CA 1
ATOM 2530 C C . SER A 1 299 ? -15.594 -7.693 37.493 1.00 93.12 299 SER A C 1
ATOM 2532 O O . SER A 1 299 ? -15.193 -7.266 38.578 1.00 93.12 299 SER A O 1
ATOM 2534 N N . LYS A 1 300 ? -16.534 -8.635 37.402 1.00 91.50 300 LYS A N 1
ATOM 2535 C CA . LYS A 1 300 ? -17.145 -9.246 38.588 1.00 91.50 300 LYS A CA 1
ATOM 2536 C C . LYS A 1 300 ? -16.148 -10.107 39.360 1.00 91.50 300 LYS A C 1
ATOM 2538 O O . LYS A 1 300 ? -16.262 -10.233 40.575 1.00 91.50 300 LYS A O 1
ATOM 2543 N N . LYS A 1 301 ? -15.188 -10.718 38.661 1.00 91.25 301 LYS A N 1
ATOM 2544 C CA . LYS A 1 301 ? -14.245 -11.683 39.235 1.00 91.25 301 LYS A CA 1
ATOM 2545 C C . LYS A 1 301 ? -12.949 -11.065 39.758 1.00 91.25 301 LYS A C 1
ATOM 2547 O O . LYS A 1 301 ? -12.428 -11.556 40.757 1.00 91.25 301 LYS A O 1
ATOM 2552 N N . VAL A 1 302 ? -12.407 -10.044 39.089 1.00 90.81 302 VAL A N 1
ATOM 2553 C CA . VAL A 1 302 ? -11.131 -9.405 39.481 1.00 90.81 302 VAL A CA 1
ATOM 2554 C C . VAL A 1 302 ? -11.283 -7.950 39.942 1.00 90.81 302 VAL A C 1
ATOM 2556 O O . VAL A 1 302 ? -10.291 -7.315 40.297 1.00 90.81 302 VAL A O 1
ATOM 2559 N N . GLY A 1 303 ? -12.518 -7.442 39.997 1.00 91.56 303 GLY A N 1
ATOM 2560 C CA . GLY A 1 303 ? -12.820 -6.066 40.381 1.00 91.56 303 GLY A CA 1
ATOM 2561 C C . GLY A 1 303 ? -12.444 -5.052 39.300 1.00 91.56 303 GLY A C 1
ATOM 2562 O O . GLY A 1 303 ? -12.068 -5.409 38.182 1.00 91.56 303 GLY A O 1
ATOM 2563 N N . SER A 1 304 ? -12.547 -3.768 39.645 1.00 94.12 304 SER A N 1
ATOM 2564 C CA . SER A 1 304 ? -12.156 -2.675 38.757 1.00 94.12 304 SER A CA 1
ATOM 2565 C C . SER A 1 304 ? -10.642 -2.465 38.744 1.00 94.12 304 SER A C 1
ATOM 2567 O O . SER A 1 304 ? -9.981 -2.537 39.789 1.00 94.12 304 SER A O 1
ATOM 2569 N N . PHE A 1 305 ? -10.085 -2.151 37.580 1.00 95.19 305 PHE A N 1
ATOM 2570 C CA . PHE A 1 305 ? -8.677 -1.792 37.430 1.00 95.19 305 PHE A CA 1
ATOM 2571 C C . PHE A 1 305 ? -8.471 -0.815 36.281 1.00 95.19 305 PHE A C 1
ATOM 2573 O O . PHE A 1 305 ? -9.313 -0.687 35.390 1.00 95.19 305 PHE A O 1
ATOM 2580 N N . LYS A 1 306 ? -7.335 -0.123 36.300 1.00 96.75 306 LYS A N 1
ATOM 2581 C CA . LYS A 1 306 ? -6.951 0.793 35.234 1.00 96.75 306 LYS A CA 1
ATOM 2582 C C . LYS A 1 306 ? -5.767 0.232 34.479 1.00 96.75 306 LYS 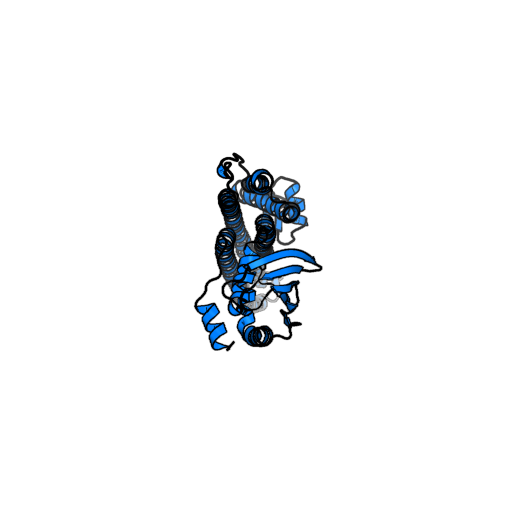A C 1
ATOM 2584 O O . LYS A 1 306 ? -4.995 -0.594 34.971 1.00 96.75 306 LYS A O 1
ATOM 2589 N N . GLY A 1 307 ? -5.631 0.684 33.248 1.00 96.38 307 GLY A N 1
ATOM 2590 C CA . GLY A 1 307 ? -4.476 0.342 32.460 1.00 96.38 307 GLY A CA 1
ATOM 2591 C C . GLY A 1 307 ? -4.163 1.376 31.406 1.00 96.38 307 GLY A C 1
ATOM 2592 O O . GLY A 1 307 ? -4.956 2.259 31.082 1.00 96.38 307 GLY A O 1
ATOM 2593 N N . LYS A 1 308 ? -2.946 1.251 30.901 1.00 96.50 308 LYS A N 1
ATOM 2594 C CA . LYS A 1 308 ? -2.373 2.113 29.885 1.00 96.50 308 LYS A CA 1
ATOM 2595 C C . LYS A 1 308 ? -1.645 1.241 28.882 1.00 96.50 308 LYS A C 1
ATOM 2597 O O . LYS A 1 308 ? -0.685 0.565 29.240 1.00 96.50 308 LYS A O 1
ATOM 2602 N N . LEU A 1 309 ? -2.097 1.264 27.636 1.00 94.56 309 LEU A N 1
ATOM 2603 C CA . LEU A 1 309 ? -1.438 0.609 26.516 1.00 94.56 309 LEU A CA 1
ATOM 2604 C C . LEU A 1 309 ? -0.746 1.668 25.662 1.00 94.56 309 LEU A C 1
ATOM 2606 O O . LEU A 1 309 ? -1.384 2.528 25.061 1.00 94.56 309 LEU A O 1
ATOM 2610 N N . THR A 1 310 ? 0.575 1.604 25.608 1.00 93.25 310 THR A N 1
ATOM 2611 C CA . THR A 1 310 ? 1.401 2.490 24.795 1.00 93.25 310 THR A CA 1
ATOM 2612 C C . THR A 1 310 ? 1.886 1.737 23.568 1.00 93.25 310 THR A C 1
ATOM 2614 O O . THR A 1 310 ? 2.513 0.689 23.697 1.00 93.25 310 THR A O 1
ATOM 2617 N N . ILE A 1 311 ? 1.623 2.290 22.384 1.00 91.38 311 ILE A N 1
ATOM 2618 C CA . ILE A 1 311 ? 2.015 1.716 21.095 1.00 91.38 311 ILE A CA 1
ATOM 2619 C C . ILE A 1 311 ? 2.910 2.730 20.386 1.00 91.38 311 ILE A C 1
ATOM 2621 O O . ILE A 1 311 ? 2.435 3.795 19.988 1.00 91.38 311 ILE A O 1
ATOM 2625 N N . LYS A 1 312 ? 4.202 2.430 20.222 1.00 91.25 312 LYS A N 1
ATOM 2626 C CA . LYS A 1 312 ? 5.186 3.337 19.598 1.00 91.25 312 LYS A CA 1
ATOM 2627 C C . LYS A 1 312 ? 5.878 2.686 18.412 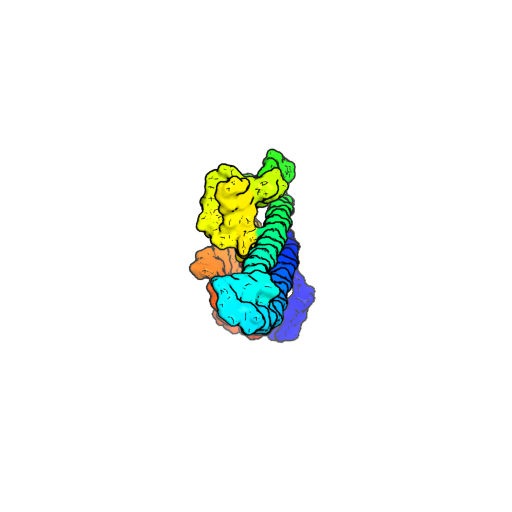1.00 91.25 312 LYS A C 1
ATOM 2629 O O . LYS A 1 312 ? 6.185 1.504 18.453 1.00 91.25 312 LYS A O 1
ATOM 2634 N N . LYS A 1 313 ? 6.200 3.461 17.377 1.00 88.19 313 LYS A N 1
ATOM 2635 C CA . LYS A 1 313 ? 7.092 3.016 16.296 1.00 88.19 313 LYS A CA 1
ATOM 2636 C C . LYS A 1 313 ? 8.515 2.842 16.828 1.00 88.19 313 LYS A C 1
ATOM 2638 O O . LYS A 1 313 ? 9.047 3.753 17.471 1.00 88.19 313 LYS A O 1
ATOM 2643 N N . ALA A 1 314 ? 9.141 1.717 16.500 1.00 88.56 314 ALA A N 1
ATOM 2644 C CA . ALA A 1 314 ? 10.454 1.333 17.007 1.00 88.56 314 ALA A CA 1
ATOM 2645 C C . ALA A 1 314 ? 11.334 0.714 15.915 1.00 88.56 314 ALA A C 1
ATOM 2647 O O . ALA A 1 314 ? 10.848 0.255 14.886 1.00 88.56 314 ALA A O 1
ATOM 2648 N N . SER A 1 315 ? 12.654 0.696 16.122 1.00 86.62 315 SER A N 1
ATOM 2649 C CA . SER A 1 315 ? 13.580 0.023 15.196 1.00 86.62 315 SER A CA 1
ATOM 2650 C C . SER A 1 315 ? 13.539 -1.500 15.348 1.00 86.62 315 SER A C 1
ATOM 2652 O O . SER A 1 315 ? 13.664 -2.222 14.360 1.00 86.62 315 SER A O 1
ATOM 2654 N N . LYS A 1 316 ? 13.322 -1.989 16.572 1.00 88.19 316 LYS A N 1
ATOM 2655 C CA . LYS A 1 316 ? 13.062 -3.390 16.917 1.00 88.19 316 LYS A CA 1
ATOM 2656 C C . LYS A 1 316 ? 11.800 -3.441 17.762 1.00 88.19 316 LYS A C 1
ATOM 2658 O O . LYS A 1 316 ? 11.650 -2.598 18.633 1.00 88.19 316 LYS A O 1
ATOM 2663 N N . ALA A 1 317 ? 10.927 -4.408 17.500 1.00 86.44 317 ALA A N 1
ATOM 2664 C CA . ALA A 1 317 ? 9.717 -4.583 18.288 1.00 86.44 317 ALA A CA 1
ATOM 2665 C C . ALA A 1 317 ? 10.064 -5.087 19.694 1.00 86.44 317 ALA A C 1
ATOM 2667 O O . ALA A 1 317 ? 10.770 -6.091 19.836 1.00 86.44 317 ALA A O 1
ATOM 2668 N N . THR A 1 318 ? 9.564 -4.402 20.717 1.00 88.44 318 THR A N 1
ATOM 2669 C CA . THR A 1 318 ? 9.636 -4.850 22.109 1.00 88.44 318 THR A CA 1
ATOM 2670 C C . THR A 1 318 ? 8.245 -4.901 22.723 1.00 88.44 318 THR A C 1
ATOM 2672 O O . THR A 1 318 ? 7.375 -4.099 22.402 1.00 88.44 318 THR A O 1
ATOM 2675 N N . ASN A 1 319 ? 8.029 -5.878 23.598 1.00 89.12 319 ASN A N 1
ATOM 2676 C CA . ASN A 1 319 ? 6.747 -6.106 24.247 1.00 89.12 319 ASN A CA 1
ATOM 2677 C C . ASN A 1 319 ? 6.987 -6.185 25.752 1.00 89.12 319 ASN A C 1
ATOM 2679 O O . ASN A 1 319 ? 7.767 -7.025 26.206 1.00 89.12 319 ASN A O 1
ATOM 2683 N N . SER A 1 320 ? 6.343 -5.315 26.522 1.00 90.25 320 SER A N 1
ATOM 2684 C CA . SER A 1 320 ? 6.469 -5.281 27.976 1.00 90.25 320 SER A CA 1
ATOM 2685 C C . SER A 1 320 ? 5.101 -5.192 28.642 1.00 90.25 320 SER A C 1
ATOM 2687 O O . SER A 1 320 ? 4.174 -4.543 28.157 1.00 90.25 320 SER A O 1
ATOM 2689 N N . ILE A 1 321 ? 4.977 -5.879 29.778 1.00 92.19 321 ILE A N 1
ATOM 2690 C CA . ILE A 1 321 ? 3.815 -5.788 30.657 1.00 92.19 321 ILE A CA 1
ATOM 2691 C C . ILE A 1 321 ? 4.324 -5.423 32.049 1.00 92.19 321 ILE A C 1
ATOM 2693 O O . ILE A 1 321 ? 5.082 -6.174 32.662 1.00 92.19 321 ILE A O 1
ATOM 2697 N N . ILE A 1 322 ? 3.905 -4.262 32.536 1.00 93.25 322 ILE A N 1
ATOM 2698 C CA . ILE A 1 322 ? 4.202 -3.729 33.859 1.00 93.25 322 ILE A CA 1
ATOM 2699 C C . ILE A 1 322 ? 2.947 -3.907 34.707 1.00 93.25 322 ILE A C 1
ATOM 2701 O O . ILE A 1 322 ? 1.926 -3.264 34.471 1.00 93.25 322 ILE A O 1
ATOM 2705 N N . ASN A 1 323 ? 3.020 -4.779 35.705 1.00 94.06 323 ASN A N 1
ATOM 2706 C CA . ASN A 1 323 ? 1.917 -5.017 36.626 1.00 94.06 323 ASN A CA 1
ATOM 2707 C C . ASN A 1 323 ? 2.192 -4.376 37.988 1.00 94.06 323 ASN A C 1
ATOM 2709 O O . ASN A 1 323 ? 3.152 -4.755 38.655 1.00 94.06 323 ASN A O 1
ATOM 2713 N N . GLN A 1 324 ? 1.335 -3.442 38.398 1.00 94.56 324 GLN A N 1
ATOM 2714 C CA . GLN A 1 324 ? 1.374 -2.794 39.715 1.00 94.56 324 GLN A CA 1
ATOM 2715 C C . GLN A 1 324 ? 0.341 -3.383 40.692 1.00 94.56 324 GLN A C 1
ATOM 2717 O O . GLN A 1 324 ? 0.278 -2.970 41.845 1.00 94.56 324 GLN A O 1
ATOM 2722 N N . ARG A 1 325 ? -0.448 -4.370 40.248 1.00 92.25 325 ARG A N 1
ATOM 2723 C CA . ARG A 1 325 ? -1.467 -5.061 41.047 1.00 92.25 325 ARG A CA 1
ATOM 2724 C C . ARG A 1 325 ? -0.858 -6.221 41.834 1.00 92.25 325 ARG A C 1
ATOM 2726 O O . ARG A 1 325 ? -0.104 -7.037 41.289 1.00 92.25 325 ARG A O 1
ATOM 2733 N N . GLU A 1 326 ? -1.204 -6.326 43.116 1.00 91.00 326 GLU A N 1
ATOM 2734 C CA . GLU A 1 326 ? -0.674 -7.371 44.001 1.00 91.00 326 GLU A CA 1
ATOM 2735 C C . GLU A 1 326 ? -1.399 -8.716 43.856 1.00 91.00 326 GLU A C 1
ATOM 2737 O O . GLU A 1 326 ? -0.837 -9.761 44.214 1.00 91.00 326 GLU A O 1
ATOM 2742 N N . GLU A 1 327 ? -2.618 -8.714 43.308 1.00 92.31 327 GLU A N 1
ATOM 2743 C CA . GLU A 1 327 ? -3.479 -9.887 43.258 1.00 92.31 327 GLU A CA 1
ATOM 2744 C C . GLU A 1 327 ? -2.904 -10.991 42.364 1.00 92.31 327 GLU A C 1
ATOM 2746 O O . GLU A 1 327 ? -2.445 -10.774 41.237 1.00 92.31 327 GLU A O 1
ATOM 2751 N N . GLN A 1 328 ? -2.999 -12.233 42.847 1.00 90.12 328 GLN A N 1
ATOM 2752 C CA . GLN A 1 328 ? -2.421 -13.398 42.173 1.00 90.12 328 GLN A CA 1
ATOM 2753 C C . GLN A 1 328 ? -2.995 -13.627 40.766 1.00 90.12 328 GLN A C 1
ATOM 2755 O O . GLN A 1 328 ? -2.320 -14.190 39.905 1.00 90.12 328 GLN A O 1
ATOM 2760 N N . ALA A 1 329 ? -4.231 -13.189 40.508 1.00 90.44 329 ALA A N 1
ATOM 2761 C CA . ALA A 1 329 ? -4.839 -13.259 39.183 1.00 90.44 329 ALA A CA 1
ATOM 2762 C C . ALA A 1 329 ? -4.032 -12.467 38.138 1.00 90.44 329 ALA A C 1
ATOM 2764 O O . ALA A 1 329 ? -3.734 -13.017 37.079 1.00 90.44 329 ALA A O 1
ATOM 2765 N N . PHE A 1 330 ? -3.607 -11.239 38.460 1.00 92.06 330 PHE A N 1
ATOM 2766 C CA . PHE A 1 330 ? -2.813 -10.394 37.561 1.00 92.06 330 PHE A CA 1
ATOM 2767 C C . PHE A 1 330 ? -1.378 -10.898 37.415 1.00 92.06 330 PHE A C 1
ATOM 2769 O O . PHE A 1 330 ? -0.856 -10.925 36.304 1.00 92.06 330 PHE A O 1
ATOM 2776 N N . LYS A 1 331 ? -0.760 -11.393 38.496 1.00 91.62 331 LYS A N 1
ATOM 2777 C CA . LYS A 1 331 ? 0.568 -12.031 38.421 1.00 91.62 331 LYS A CA 1
ATOM 2778 C C . LYS A 1 331 ? 0.567 -13.236 37.476 1.00 91.62 331 LYS A C 1
ATOM 2780 O O . LYS A 1 331 ? 1.433 -13.333 36.613 1.00 91.62 331 LYS A O 1
ATOM 2785 N N . ASN A 1 332 ? -0.436 -14.111 37.598 1.00 89.94 332 ASN A N 1
ATOM 2786 C CA . ASN A 1 332 ? -0.597 -15.257 36.699 1.00 89.94 332 ASN A CA 1
ATOM 2787 C C . ASN A 1 332 ? -0.860 -14.809 35.253 1.00 89.94 332 ASN A C 1
ATOM 2789 O O . ASN A 1 332 ? -0.280 -15.369 34.332 1.00 89.94 332 ASN A O 1
ATOM 2793 N N . PHE A 1 333 ? -1.706 -13.792 35.058 1.00 90.88 333 PHE A N 1
ATOM 2794 C CA . PHE A 1 333 ? -1.989 -13.240 33.733 1.00 90.88 333 PHE A CA 1
ATOM 2795 C C . PHE A 1 333 ? -0.721 -12.739 33.042 1.00 90.88 333 PHE A C 1
ATOM 2797 O O . PHE A 1 333 ? -0.472 -13.112 31.903 1.00 90.88 333 PHE A O 1
ATOM 2804 N N . VAL A 1 334 ? 0.101 -11.944 33.732 1.00 90.94 334 VAL A N 1
ATOM 2805 C CA . VAL A 1 334 ? 1.355 -11.401 33.185 1.00 90.94 334 VAL A CA 1
ATOM 2806 C C . VAL A 1 334 ? 2.310 -12.519 32.779 1.00 90.94 334 VAL A C 1
ATOM 2808 O O . VAL A 1 334 ? 2.911 -12.441 31.710 1.00 90.94 334 VAL A O 1
ATOM 2811 N N . GLU A 1 335 ? 2.438 -13.559 33.607 1.00 89.44 335 GLU A N 1
ATOM 2812 C CA . GLU A 1 335 ? 3.285 -14.710 33.291 1.00 89.44 335 GLU A CA 1
ATOM 2813 C C . GLU A 1 335 ? 2.776 -15.454 32.052 1.00 89.44 335 GLU A C 1
ATOM 2815 O O . GLU A 1 335 ? 3.543 -15.694 31.121 1.00 89.44 335 GLU A O 1
ATOM 2820 N N . ASP A 1 336 ? 1.471 -15.728 31.985 1.00 86.69 336 ASP A N 1
ATOM 2821 C CA . ASP A 1 336 ? 0.851 -16.403 30.843 1.00 86.69 336 ASP A CA 1
ATOM 2822 C C . ASP A 1 336 ? 0.965 -15.575 29.548 1.00 86.69 336 ASP A C 1
ATOM 2824 O O . ASP A 1 336 ? 1.177 -16.133 28.464 1.00 86.69 336 ASP A O 1
ATOM 2828 N N . GLN A 1 337 ? 0.857 -14.243 29.640 1.00 87.38 337 GLN A N 1
ATOM 2829 C CA . GLN A 1 337 ? 0.970 -13.345 28.488 1.00 87.38 337 GLN A CA 1
ATOM 2830 C C . GLN A 1 337 ? 2.389 -13.277 27.912 1.00 87.38 337 GLN A C 1
ATOM 2832 O O . GLN A 1 337 ? 2.532 -12.886 26.757 1.00 87.38 337 GLN A O 1
ATOM 2837 N N . LYS A 1 338 ? 3.438 -13.721 28.619 1.00 85.62 338 LYS A N 1
ATOM 2838 C CA . LYS A 1 338 ? 4.780 -13.835 28.010 1.00 85.62 338 LYS A CA 1
ATOM 2839 C C . LYS A 1 338 ? 4.786 -14.786 26.810 1.00 85.62 338 LYS A C 1
ATOM 2841 O O . LYS A 1 338 ? 5.493 -14.534 25.839 1.00 85.62 338 LYS A O 1
ATOM 2846 N N . SER A 1 339 ? 3.981 -15.850 26.855 1.00 83.38 339 SER A N 1
ATOM 2847 C CA . SER A 1 339 ? 3.821 -16.808 25.749 1.00 83.38 339 SER A CA 1
ATOM 2848 C C . SER A 1 339 ? 2.673 -16.455 24.797 1.00 83.38 339 SER A C 1
ATOM 2850 O O . SER A 1 339 ? 2.630 -16.966 23.681 1.00 83.38 339 SER A O 1
ATOM 2852 N N . HIS A 1 340 ? 1.764 -15.575 25.222 1.00 84.00 340 HIS A N 1
ATOM 2853 C CA . HIS A 1 340 ? 0.517 -15.233 24.526 1.00 84.00 340 HIS A CA 1
ATOM 2854 C C . HIS A 1 340 ? 0.423 -13.743 24.154 1.00 84.00 340 HIS A C 1
ATOM 2856 O O . HIS A 1 340 ? -0.650 -13.180 23.950 1.00 84.00 340 HIS A O 1
ATOM 2862 N N . PHE A 1 341 ? 1.562 -13.057 24.053 1.00 83.25 341 PHE A N 1
ATOM 2863 C CA . PHE A 1 341 ? 1.558 -11.644 23.676 1.00 83.25 341 PHE A CA 1
ATOM 2864 C C . PHE A 1 341 ? 1.094 -11.445 22.226 1.00 83.25 341 PHE A C 1
ATOM 2866 O O . PHE A 1 341 ? 0.548 -10.402 21.875 1.00 83.25 341 PHE A O 1
ATOM 2873 N N . TYR A 1 342 ? 1.278 -12.454 21.369 1.00 83.12 342 TYR A N 1
ATOM 2874 C CA . TYR A 1 342 ? 0.867 -12.377 19.971 1.00 83.12 342 TYR A CA 1
ATOM 2875 C C . TYR A 1 342 ? -0.651 -12.210 19.807 1.00 83.12 342 TYR A C 1
ATOM 2877 O O . TYR A 1 342 ? -1.055 -11.533 18.869 1.00 83.12 342 TYR A O 1
ATOM 2885 N N . GLN A 1 343 ? -1.486 -12.710 20.731 1.00 84.81 343 GLN A N 1
ATOM 2886 C CA . GLN A 1 343 ? -2.933 -12.456 20.699 1.00 84.81 343 GLN A CA 1
ATOM 2887 C C . GLN A 1 343 ? -3.267 -10.969 20.821 1.00 84.81 343 GLN A C 1
ATOM 2889 O O . GLN A 1 343 ? -4.189 -10.489 20.161 1.00 84.81 343 GLN A O 1
ATOM 2894 N N . LEU A 1 344 ? -2.520 -10.229 21.648 1.00 83.31 344 LEU A N 1
ATOM 2895 C CA . LEU A 1 344 ? -2.665 -8.778 21.725 1.00 83.31 344 LEU A CA 1
ATOM 2896 C C . LEU A 1 344 ? -2.272 -8.147 20.388 1.00 83.31 344 LEU A C 1
ATOM 2898 O O . LEU A 1 344 ? -3.005 -7.325 19.850 1.00 83.31 344 LEU A O 1
ATOM 2902 N N . LEU A 1 345 ? -1.133 -8.555 19.828 1.00 84.81 345 LEU A N 1
ATOM 2903 C CA . LEU A 1 345 ? -0.667 -8.029 18.544 1.00 84.81 345 LEU A CA 1
ATOM 2904 C C . LEU A 1 345 ? -1.688 -8.269 17.425 1.00 84.81 345 LEU A C 1
ATOM 2906 O O . LEU A 1 345 ? -1.938 -7.362 16.639 1.00 84.81 345 LEU A O 1
ATOM 2910 N N . GLU A 1 346 ? -2.309 -9.448 17.383 1.00 84.19 346 GLU A N 1
ATOM 2911 C CA . GLU A 1 346 ? -3.384 -9.772 16.442 1.00 84.19 346 GLU A CA 1
ATOM 2912 C C . GLU A 1 346 ? -4.624 -8.904 16.671 1.00 84.19 346 GLU A C 1
ATOM 2914 O O . GLU A 1 346 ? -5.161 -8.339 15.719 1.00 84.19 346 GLU A O 1
ATOM 2919 N N . ALA A 1 347 ? -5.036 -8.712 17.928 1.00 84.44 347 ALA A N 1
ATOM 2920 C CA . ALA A 1 347 ? -6.186 -7.877 18.273 1.00 84.44 347 ALA A CA 1
ATOM 2921 C C . ALA A 1 347 ? -6.014 -6.399 17.876 1.00 84.44 347 ALA A C 1
ATOM 2923 O O . ALA A 1 347 ? -7.014 -5.700 17.711 1.00 84.44 347 ALA A O 1
ATOM 2924 N N . TYR A 1 348 ? -4.774 -5.935 17.703 1.00 85.75 348 TYR A N 1
ATOM 2925 C CA . TYR A 1 348 ? -4.437 -4.568 17.294 1.00 85.75 348 TYR A CA 1
ATOM 2926 C C . TYR A 1 348 ? -3.785 -4.481 15.908 1.00 85.75 348 TYR A C 1
ATOM 2928 O O . TYR A 1 348 ? -3.369 -3.395 15.495 1.00 85.75 348 TYR A O 1
ATOM 2936 N N . ALA A 1 349 ? -3.723 -5.587 15.160 1.00 85.75 349 ALA A N 1
ATOM 2937 C CA . ALA A 1 349 ? -3.055 -5.642 13.861 1.00 85.75 349 ALA A CA 1
ATOM 2938 C C . ALA A 1 349 ? -3.669 -4.666 12.845 1.00 85.75 349 ALA A C 1
ATOM 2940 O O . ALA A 1 349 ? -2.949 -4.090 12.030 1.00 85.75 349 ALA A O 1
ATOM 2941 N N . ILE A 1 350 ? -4.980 -4.415 12.945 1.00 87.50 350 ILE A N 1
ATOM 2942 C CA . ILE A 1 350 ? -5.708 -3.485 12.073 1.00 87.50 350 ILE A CA 1
ATOM 2943 C C . ILE A 1 350 ? -5.248 -2.026 12.212 1.00 87.50 350 ILE A C 1
ATOM 2945 O O . ILE A 1 350 ? -5.449 -1.223 11.309 1.00 87.50 350 ILE A O 1
ATOM 2949 N N . PHE A 1 351 ? -4.578 -1.685 13.314 1.00 87.19 351 PHE A N 1
ATOM 2950 C CA . PHE A 1 351 ? -3.992 -0.365 13.536 1.00 87.19 351 PHE A CA 1
ATOM 2951 C C . PHE A 1 351 ? -2.497 -0.311 13.190 1.00 87.19 351 PHE A C 1
ATOM 2953 O O . PHE A 1 351 ? -1.852 0.690 13.497 1.00 87.19 351 PHE A O 1
ATOM 2960 N N . ASN A 1 352 ? -1.924 -1.380 12.620 1.00 85.25 352 ASN A N 1
ATOM 2961 C CA . ASN A 1 352 ? -0.534 -1.473 12.160 1.00 85.25 352 ASN A CA 1
ATOM 2962 C C . ASN A 1 352 ? -0.459 -2.128 10.775 1.00 85.25 352 ASN A C 1
ATOM 2964 O O . ASN A 1 352 ? 0.128 -3.201 10.600 1.00 85.25 352 ASN A O 1
ATOM 2968 N N . LEU A 1 353 ? -1.056 -1.478 9.780 1.00 83.44 353 LEU A N 1
ATOM 2969 C CA . LEU A 1 353 ? -1.280 -2.070 8.460 1.00 83.44 353 LEU A CA 1
ATOM 2970 C C . LEU A 1 353 ? 0.024 -2.369 7.720 1.00 83.44 353 LEU A C 1
ATOM 2972 O O . LEU A 1 353 ? 0.132 -3.365 7.003 1.00 83.44 353 LEU A O 1
ATOM 2976 N N . LYS A 1 354 ? 1.052 -1.555 7.963 1.00 79.31 354 LYS A N 1
ATOM 2977 C CA . LYS A 1 354 ? 2.395 -1.743 7.404 1.00 79.31 354 LYS A CA 1
ATOM 2978 C C . LYS A 1 354 ? 3.221 -2.833 8.081 1.00 79.31 354 LYS A C 1
ATOM 2980 O O . LYS A 1 354 ? 4.323 -3.119 7.614 1.00 79.31 354 LYS A O 1
ATOM 2985 N N . LYS A 1 355 ? 2.720 -3.438 9.165 1.00 81.19 355 LYS A N 1
ATOM 2986 C CA . LYS A 1 355 ? 3.468 -4.405 9.986 1.00 81.19 355 LYS A CA 1
ATOM 2987 C C . LYS A 1 355 ? 4.828 -3.844 10.418 1.00 81.19 355 LYS A C 1
ATOM 2989 O O . LYS A 1 355 ? 5.830 -4.557 10.443 1.00 81.19 355 LYS A O 1
ATOM 2994 N N . GLU A 1 356 ? 4.866 -2.548 10.728 1.00 82.50 356 GLU A N 1
ATOM 2995 C CA . GLU A 1 356 ? 6.075 -1.900 11.227 1.00 82.50 356 GLU A CA 1
ATOM 2996 C C . GLU A 1 356 ? 6.427 -2.454 12.608 1.00 82.50 356 GLU A C 1
ATOM 2998 O O . GLU A 1 356 ? 5.546 -2.846 13.383 1.00 82.50 356 GLU A O 1
ATOM 3003 N N . ASN A 1 357 ? 7.720 -2.438 12.931 1.00 86.94 357 ASN A N 1
ATOM 3004 C CA . ASN A 1 357 ? 8.187 -2.741 14.275 1.00 86.94 357 ASN A CA 1
ATOM 3005 C C . ASN A 1 357 ? 7.598 -1.720 15.255 1.00 86.94 357 ASN A C 1
ATOM 3007 O O . ASN A 1 357 ? 7.777 -0.506 15.103 1.00 86.94 357 ASN A O 1
ATOM 3011 N N . ARG A 1 358 ? 6.896 -2.225 16.269 1.00 86.12 358 ARG A N 1
ATOM 3012 C CA . ARG A 1 358 ? 6.281 -1.411 17.312 1.00 86.12 358 ARG A CA 1
ATOM 3013 C C . ARG A 1 358 ? 6.689 -1.898 18.688 1.00 86.12 358 ARG A C 1
ATOM 3015 O O . ARG A 1 358 ? 6.789 -3.101 18.912 1.00 86.12 358 ARG A O 1
ATOM 3022 N N . ASP A 1 359 ? 6.892 -0.939 19.575 1.00 89.75 359 ASP A N 1
ATOM 3023 C CA . ASP A 1 359 ? 6.994 -1.168 21.004 1.00 89.75 359 ASP A CA 1
ATOM 3024 C C . ASP A 1 359 ? 5.590 -1.131 21.599 1.00 89.75 359 ASP A C 1
ATOM 3026 O O . ASP A 1 359 ? 4.888 -0.120 21.476 1.00 89.75 359 ASP A O 1
ATOM 3030 N N . PHE A 1 360 ? 5.196 -2.235 22.225 1.00 90.88 360 PHE A N 1
ATOM 3031 C CA . PHE A 1 360 ? 3.960 -2.355 22.983 1.00 90.88 360 PHE A CA 1
ATOM 3032 C C . PHE A 1 360 ? 4.294 -2.438 24.467 1.00 90.88 360 PHE A C 1
ATOM 3034 O O . PHE A 1 360 ? 4.895 -3.406 24.929 1.00 90.88 360 PHE A O 1
ATOM 3041 N N . GLU A 1 361 ? 3.871 -1.433 25.219 1.00 92.44 361 GLU A N 1
ATOM 3042 C CA . GLU A 1 361 ? 3.999 -1.411 26.672 1.00 92.44 361 GLU A CA 1
ATOM 3043 C C . GLU A 1 361 ? 2.609 -1.342 27.289 1.00 92.44 361 GLU A C 1
ATOM 3045 O O . GLU A 1 361 ? 1.881 -0.364 27.103 1.00 92.44 361 GLU A O 1
ATOM 3050 N N . LEU A 1 362 ? 2.243 -2.384 28.027 1.00 92.81 362 LEU A N 1
ATOM 3051 C CA . LEU A 1 362 ? 1.045 -2.403 28.848 1.00 92.81 362 LEU A CA 1
ATOM 3052 C C . LEU A 1 362 ? 1.423 -2.126 30.299 1.00 92.81 362 LEU A C 1
ATOM 3054 O O . LEU A 1 362 ? 2.218 -2.857 30.878 1.00 92.81 362 LEU A O 1
ATOM 3058 N N . MET A 1 363 ? 0.775 -1.154 30.924 1.00 94.56 363 MET A N 1
ATOM 3059 C CA . MET A 1 363 ? 0.809 -0.953 32.367 1.00 94.56 363 MET A CA 1
ATOM 3060 C C . MET A 1 363 ? -0.577 -1.223 32.957 1.00 94.56 363 MET A C 1
ATOM 3062 O O . MET A 1 363 ? -1.554 -0.668 32.463 1.00 94.56 363 MET A O 1
ATOM 3066 N N . ILE A 1 364 ? -0.661 -2.051 33.999 1.00 94.88 364 ILE A N 1
ATOM 3067 C CA . ILE A 1 364 ? -1.891 -2.337 34.760 1.00 94.88 364 ILE A CA 1
ATOM 3068 C C . ILE A 1 364 ? -1.698 -1.824 36.187 1.00 94.88 364 ILE A C 1
ATOM 3070 O O . ILE A 1 364 ? -0.679 -2.153 36.803 1.00 94.88 364 ILE A O 1
ATOM 3074 N N . TYR A 1 365 ? -2.653 -1.046 36.702 1.00 92.81 365 TYR A N 1
ATOM 3075 C CA . TYR A 1 365 ? -2.591 -0.445 38.037 1.00 92.81 365 TYR A CA 1
ATOM 3076 C C . TYR A 1 365 ? -3.950 -0.328 38.733 1.00 92.81 365 TYR A C 1
ATOM 3078 O O . TYR A 1 365 ? -5.008 -0.266 38.059 1.00 92.81 365 TYR A O 1
#

Radius of gyration: 30.57 Å; chains: 1; bounding box: 83×47×93 Å